Protein AF-A0A958IXF0-F1 (afdb_monomer_lite)

Foldseek 3Di:
DPPPDFQFDKDKDKDKDWAQDFPDLDPPPPPPPDPPPVPPDPQQSGIWIKIKMWMGGTPFKTKIKIDTAGGRADFDWDDPPPDTDGDMFIKIKGAFDDPDQKTFGIKMATWKWAAPQLNPQHTLFLDDDDQCNVPDGDDDDHGMDGDRDLGDQSIFHGMWTWMDHPQKIKIWDKGKAQFFFQWALAFDQDPNDTATATADTDRDSHADQDPPPPVSCVVVVQGRGSNKMKIKIWMKMWGDPDVQKIKIKIKMKIFILGWYAHDVCSVDPPVCVVVDDPVCVCSQCVQPGRTFADADPVDGSTGGMGMGIDIHIWGDDPNDID

Structure (mmCIF, N/CA/C/O backbone):
data_AF-A0A958IXF0-F1
#
_entry.id   AF-A0A958IXF0-F1
#
loop_
_atom_site.group_PDB
_atom_site.id
_atom_site.type_symbol
_atom_site.label_atom_id
_atom_site.label_alt_id
_atom_site.label_comp_id
_atom_site.label_asym_id
_atom_site.label_entity_id
_atom_site.label_seq_id
_atom_site.pdbx_PDB_ins_code
_atom_site.Cartn_x
_atom_site.Cartn_y
_atom_site.Cartn_z
_atom_site.occupancy
_atom_site.B_iso_or_equiv
_atom_site.auth_seq_id
_atom_site.auth_comp_id
_atom_site.auth_asym_id
_atom_site.auth_atom_id
_atom_site.pdbx_PDB_model_num
ATOM 1 N N . PHE A 1 1 ? -24.463 15.861 37.333 1.00 45.75 1 PHE A N 1
ATOM 2 C CA . PHE A 1 1 ? -23.164 16.111 36.694 1.00 45.75 1 PHE A CA 1
ATOM 3 C C . PHE A 1 1 ? -23.466 16.470 35.255 1.00 45.75 1 PHE A C 1
ATOM 5 O O . PHE A 1 1 ? -23.906 15.596 34.522 1.00 45.75 1 PHE A O 1
ATOM 12 N N . GLU A 1 2 ? -23.403 17.755 34.905 1.00 42.44 2 GLU A N 1
ATOM 13 C CA . GLU A 1 2 ? -23.501 18.172 33.502 1.00 42.44 2 GLU A CA 1
ATOM 14 C C . GLU A 1 2 ? -22.340 17.546 32.731 1.00 42.44 2 GLU A C 1
ATOM 16 O O . GLU A 1 2 ? -21.196 17.573 33.187 1.00 42.44 2 GLU A O 1
ATOM 21 N N . GLU A 1 3 ? -22.658 16.924 31.600 1.00 46.34 3 GLU A N 1
ATOM 22 C CA . GLU A 1 3 ? -21.674 16.392 30.669 1.00 46.34 3 GLU A CA 1
ATOM 23 C C . GLU A 1 3 ? -20.907 17.597 30.114 1.00 46.34 3 GLU A C 1
ATOM 25 O O . GLU A 1 3 ? -21.454 18.394 29.350 1.00 46.34 3 GLU A O 1
ATOM 30 N N . ALA A 1 4 ? -19.677 17.806 30.590 1.00 53.91 4 ALA A N 1
ATOM 31 C CA . ALA A 1 4 ? -18.835 18.888 30.105 1.00 53.91 4 ALA A CA 1
ATOM 32 C C . ALA A 1 4 ? -18.736 18.758 28.582 1.00 53.91 4 ALA A C 1
ATOM 34 O O . ALA A 1 4 ? -18.297 17.723 28.074 1.00 53.91 4 ALA A O 1
ATOM 35 N N . ALA A 1 5 ? -19.185 19.789 27.859 1.00 60.62 5 ALA A N 1
ATOM 36 C CA . ALA A 1 5 ? -19.074 19.821 26.410 1.00 60.62 5 ALA A CA 1
ATOM 37 C C . ALA A 1 5 ? -17.608 19.535 26.043 1.00 60.62 5 ALA A C 1
ATOM 39 O O . ALA A 1 5 ? -16.726 20.201 26.592 1.00 60.62 5 ALA A O 1
ATOM 40 N N . PRO A 1 6 ? -17.323 18.541 25.181 1.00 61.62 6 PRO A N 1
ATOM 41 C CA . PRO A 1 6 ? -15.954 18.124 24.922 1.00 61.62 6 PRO A CA 1
ATOM 42 C C . PRO A 1 6 ? -15.160 19.318 24.391 1.00 61.62 6 PRO A C 1
ATOM 44 O O . PRO A 1 6 ? -15.434 19.828 23.300 1.00 61.62 6 PRO A O 1
ATOM 47 N N . THR A 1 7 ? -14.190 19.787 25.177 1.00 73.00 7 THR A N 1
ATOM 48 C CA . THR A 1 7 ? -13.268 20.836 24.754 1.00 73.00 7 THR A CA 1
ATOM 49 C C . THR A 1 7 ? -12.449 20.285 23.594 1.00 73.00 7 THR A C 1
ATOM 51 O O . THR A 1 7 ? -11.829 19.223 23.676 1.00 73.00 7 THR A O 1
ATOM 54 N N . ARG A 1 8 ? -12.493 20.966 22.444 1.00 84.75 8 ARG A N 1
ATOM 55 C CA . ARG A 1 8 ? -11.688 20.567 21.288 1.00 84.75 8 ARG A CA 1
ATOM 56 C C . ARG A 1 8 ? -10.255 21.031 21.487 1.00 84.75 8 ARG A C 1
ATOM 58 O O . ARG A 1 8 ? -9.872 22.108 21.038 1.00 84.75 8 ARG A O 1
ATOM 65 N N . GLU A 1 9 ? -9.481 20.199 22.160 1.00 90.44 9 GLU A N 1
ATOM 66 C CA . GLU A 1 9 ? -8.060 20.422 22.398 1.00 90.44 9 GLU A CA 1
ATOM 67 C C . GLU A 1 9 ? -7.204 19.794 21.301 1.00 90.44 9 GLU A C 1
ATOM 69 O O . GLU A 1 9 ? -7.603 18.845 20.619 1.00 90.44 9 GLU A O 1
ATOM 74 N N . PHE A 1 10 ? -6.023 20.368 21.099 1.00 92.06 10 PHE A N 1
ATOM 75 C CA . PHE A 1 10 ? -5.029 19.836 20.183 1.00 92.06 10 PHE A CA 1
ATOM 76 C C . PHE A 1 10 ? -4.063 18.929 20.944 1.00 92.06 10 PHE A C 1
ATOM 78 O O . PHE A 1 10 ? -3.420 19.362 21.899 1.00 92.06 10 PHE A O 1
ATOM 85 N N . HIS A 1 11 ? -3.901 17.698 20.469 1.00 94.44 11 HIS A N 1
ATOM 86 C CA . HIS A 1 11 ? -2.873 16.778 20.949 1.00 94.44 11 HIS A CA 1
ATOM 87 C C . HIS A 1 11 ? -2.043 16.307 19.764 1.00 94.44 11 HIS A C 1
ATOM 89 O O . HIS A 1 11 ? -2.594 15.961 18.723 1.00 94.44 11 HIS A O 1
ATOM 95 N N . GLY A 1 12 ? -0.722 16.260 19.904 1.00 94.44 12 GLY A N 1
ATOM 96 C CA . GLY A 1 12 ? 0.131 15.828 18.807 1.00 94.44 12 GLY A CA 1
ATOM 97 C C . GLY A 1 12 ? 1.537 15.452 19.230 1.00 94.44 12 GLY A C 1
ATOM 98 O O . GLY A 1 12 ? 1.951 15.634 20.373 1.00 94.44 12 GLY A O 1
ATOM 99 N N . THR A 1 13 ? 2.276 14.882 18.290 1.00 95.38 13 THR A N 1
ATOM 100 C CA . THR A 1 13 ? 3.672 14.498 18.467 1.00 95.38 13 THR A CA 1
ATOM 101 C C . THR A 1 13 ? 4.417 14.748 17.171 1.00 95.38 13 THR A C 1
ATOM 103 O O . THR A 1 13 ? 4.019 14.253 16.116 1.00 95.38 13 THR A O 1
ATOM 106 N N . LEU A 1 14 ? 5.517 15.487 17.275 1.00 95.38 14 LEU A N 1
ATOM 107 C CA . LEU A 1 14 ? 6.516 15.627 16.228 1.00 95.38 14 LEU A CA 1
ATOM 108 C C . LEU A 1 14 ? 7.708 14.740 16.586 1.00 95.38 14 LEU A C 1
ATOM 110 O O . LEU A 1 14 ? 8.233 14.813 17.695 1.00 95.38 14 LEU A O 1
ATOM 114 N N . LEU A 1 15 ? 8.130 13.900 15.650 1.00 93.00 15 LEU A N 1
ATOM 115 C CA . LEU A 1 15 ? 9.348 13.110 15.749 1.00 93.00 15 LEU A CA 1
ATOM 116 C C . LEU A 1 15 ? 10.171 13.361 14.498 1.00 93.00 15 LEU A C 1
ATOM 118 O O . LEU A 1 15 ? 9.666 13.187 13.394 1.00 93.00 15 LEU A O 1
ATOM 122 N N . THR A 1 16 ? 11.440 13.688 14.693 1.00 93.12 16 THR A N 1
ATOM 123 C CA . THR A 1 16 ? 12.437 13.750 13.628 1.00 93.12 16 THR A CA 1
ATOM 124 C C . THR A 1 16 ? 13.592 12.850 14.017 1.00 93.12 16 THR A C 1
ATOM 126 O O . THR A 1 16 ? 14.104 12.934 15.133 1.00 93.12 16 THR A O 1
ATOM 129 N N . ARG A 1 17 ? 13.995 11.985 13.095 1.00 88.31 17 ARG A N 1
ATOM 130 C CA . ARG A 1 17 ? 15.178 11.142 13.203 1.00 88.31 17 ARG A CA 1
ATOM 131 C C . ARG A 1 17 ? 16.050 11.378 11.984 1.00 88.31 17 ARG A C 1
ATOM 133 O O . ARG A 1 17 ? 15.540 11.444 10.869 1.00 88.31 17 ARG A O 1
ATOM 140 N N . MET A 1 18 ? 17.351 11.460 12.215 1.00 88.94 18 MET A N 1
ATOM 141 C CA . MET A 1 18 ? 18.355 11.522 11.168 1.00 88.94 18 MET A CA 1
ATOM 142 C C . MET A 1 18 ? 19.517 10.609 11.550 1.00 88.94 18 MET A C 1
ATOM 144 O O . MET A 1 18 ? 20.009 10.701 12.675 1.00 88.94 18 MET A O 1
ATOM 148 N N . SER A 1 19 ? 19.930 9.721 10.649 1.00 81.38 19 SER A N 1
ATOM 149 C CA . SER A 1 19 ? 21.089 8.848 10.851 1.00 81.38 19 SER A CA 1
ATOM 150 C C . SER A 1 19 ? 21.949 8.762 9.593 1.00 81.38 19 SER A C 1
ATOM 152 O O . SER A 1 19 ? 21.460 8.814 8.469 1.00 81.38 19 SER A O 1
ATOM 154 N N . ASN A 1 20 ? 23.258 8.647 9.795 1.00 78.12 20 ASN A N 1
ATOM 155 C CA . ASN A 1 20 ? 24.261 8.441 8.746 1.00 78.12 20 ASN A CA 1
ATOM 156 C C . ASN A 1 20 ? 24.673 6.966 8.605 1.00 78.12 20 ASN A C 1
ATOM 158 O O . ASN A 1 20 ? 25.501 6.633 7.767 1.00 78.12 20 ASN A O 1
ATOM 162 N N . THR A 1 21 ? 24.093 6.088 9.420 1.00 66.44 21 THR A N 1
ATOM 163 C CA . THR A 1 21 ? 24.182 4.637 9.289 1.00 66.44 21 THR A CA 1
ATOM 164 C C . THR A 1 21 ? 22.804 4.081 8.931 1.00 66.44 21 THR A C 1
ATOM 166 O O . THR A 1 21 ? 21.784 4.640 9.371 1.00 66.44 21 THR A O 1
ATOM 169 N N . PRO A 1 22 ? 22.735 3.008 8.119 1.00 56.72 22 PRO A N 1
ATOM 170 C CA . PRO A 1 22 ? 21.470 2.351 7.848 1.00 56.72 22 PRO A CA 1
ATOM 171 C C . PRO A 1 22 ? 20.937 1.786 9.165 1.00 56.72 22 PRO A C 1
ATOM 173 O O . PRO A 1 22 ? 21.660 1.143 9.927 1.00 56.72 22 PRO A O 1
ATOM 176 N N . PHE A 1 23 ? 19.672 2.070 9.469 1.00 50.44 23 PHE A N 1
ATOM 177 C CA . PHE A 1 23 ? 19.038 1.575 10.685 1.00 50.44 23 PHE A CA 1
ATOM 178 C C . PHE A 1 23 ? 18.620 0.117 10.484 1.00 50.44 23 PHE A C 1
ATOM 180 O O . PHE A 1 23 ? 17.450 -0.171 10.231 1.00 50.44 23 PHE A O 1
ATOM 187 N N . LEU A 1 24 ? 19.590 -0.786 10.601 1.00 52.12 24 LEU A N 1
ATOM 188 C CA . LEU A 1 24 ? 19.353 -2.213 10.755 1.00 52.12 24 LEU A CA 1
ATOM 189 C C . LEU A 1 24 ? 18.868 -2.419 12.190 1.00 52.12 24 LEU A C 1
ATOM 191 O O . LEU A 1 24 ? 19.582 -2.163 13.156 1.00 52.12 24 LEU A O 1
ATOM 195 N N . THR A 1 25 ? 17.609 -2.803 12.358 1.00 48.44 25 THR A N 1
ATOM 196 C CA . THR A 1 25 ? 17.041 -3.091 13.687 1.00 48.44 25 THR A CA 1
ATOM 197 C C . THR A 1 25 ? 17.561 -4.385 14.310 1.00 48.44 25 THR A C 1
ATOM 199 O O . THR A 1 25 ? 17.107 -4.739 15.396 1.00 48.44 25 THR A O 1
ATOM 202 N N . GLU A 1 26 ? 18.496 -5.077 13.660 1.00 39.06 26 GLU A N 1
ATOM 203 C CA . GLU A 1 26 ? 19.179 -6.242 14.206 1.00 39.06 26 GLU A CA 1
ATOM 204 C C . GLU A 1 26 ? 20.697 -6.042 14.190 1.00 39.06 26 GLU A C 1
ATOM 206 O O . GLU A 1 26 ? 21.279 -5.625 13.193 1.00 39.06 26 GLU A O 1
ATOM 211 N N . GLU A 1 27 ? 21.338 -6.442 15.290 1.00 36.72 27 GLU A N 1
ATOM 212 C CA . GLU A 1 27 ? 22.774 -6.750 15.358 1.00 36.72 27 GLU A CA 1
ATOM 213 C C . GLU A 1 27 ? 23.168 -7.934 14.436 1.00 36.72 27 GLU A C 1
ATOM 215 O O . GLU A 1 27 ? 24.347 -8.264 14.343 1.00 36.72 27 GLU A O 1
ATOM 220 N N . GLY A 1 28 ? 22.206 -8.577 13.756 1.00 34.66 28 GLY A N 1
ATOM 221 C CA . GLY A 1 28 ? 22.392 -9.768 12.916 1.00 34.66 28 GLY A CA 1
ATOM 222 C C . GLY A 1 28 ? 22.647 -9.516 11.425 1.00 34.66 28 GLY A C 1
ATOM 223 O O . GLY A 1 28 ? 23.246 -10.374 10.785 1.00 34.66 28 GLY A O 1
ATOM 224 N N . ASP A 1 29 ? 22.287 -8.346 10.886 1.00 36.56 29 ASP A N 1
ATOM 225 C CA . ASP A 1 29 ? 22.504 -8.016 9.462 1.00 36.56 29 ASP A CA 1
ATOM 226 C C . ASP A 1 29 ? 23.827 -7.281 9.206 1.00 36.56 29 ASP A C 1
ATOM 228 O O . ASP A 1 29 ? 24.114 -6.835 8.094 1.00 36.56 29 ASP A O 1
ATOM 232 N N . VAL A 1 30 ? 24.707 -7.229 10.210 1.00 39.03 30 VAL A N 1
ATOM 233 C CA . VAL A 1 30 ? 26.134 -6.955 9.995 1.00 39.03 30 VAL A CA 1
ATOM 234 C C . VAL A 1 30 ? 26.806 -8.230 9.466 1.00 39.03 30 VAL A C 1
ATOM 236 O O . VAL A 1 30 ? 27.822 -8.683 9.989 1.00 39.03 30 VAL A O 1
ATOM 239 N N . THR A 1 31 ? 26.250 -8.852 8.421 1.00 33.69 31 THR A N 1
ATOM 240 C CA . THR A 1 31 ? 27.080 -9.715 7.584 1.00 33.69 31 THR A CA 1
ATOM 241 C C . THR A 1 31 ? 28.059 -8.809 6.872 1.00 33.69 31 THR A C 1
ATOM 243 O O . THR A 1 31 ? 27.678 -7.875 6.170 1.00 33.69 31 THR A O 1
ATOM 246 N N . SER A 1 32 ? 29.325 -9.096 7.113 1.00 37.28 32 SER A N 1
ATOM 247 C CA . SER A 1 32 ? 30.544 -8.446 6.661 1.00 37.28 32 SER A CA 1
ATOM 248 C C . SER A 1 32 ? 30.707 -8.442 5.132 1.00 37.28 32 SER A C 1
ATOM 250 O O . SER A 1 32 ? 31.761 -8.801 4.620 1.00 37.28 32 SER A O 1
ATOM 252 N N . ALA A 1 33 ? 29.691 -8.038 4.372 1.00 35.06 33 ALA A N 1
ATOM 253 C CA . ALA A 1 33 ? 29.850 -7.616 2.992 1.00 35.06 33 ALA A CA 1
ATOM 254 C C . ALA A 1 33 ? 30.366 -6.174 3.030 1.00 35.06 33 ALA A C 1
ATOM 256 O O . ALA A 1 33 ? 29.603 -5.214 3.028 1.00 35.06 33 ALA A O 1
ATOM 257 N N . SER A 1 34 ? 31.682 -6.062 3.219 1.00 36.41 34 SER A N 1
ATOM 258 C CA . SER A 1 34 ? 32.525 -4.943 2.791 1.00 36.41 34 SER A CA 1
ATOM 259 C C . SER A 1 34 ? 31.774 -3.659 2.402 1.00 36.41 34 SER A C 1
ATOM 261 O O . SER A 1 34 ? 31.542 -3.388 1.225 1.00 36.41 34 SER A O 1
ATOM 263 N N . ILE A 1 35 ? 31.546 -2.787 3.390 1.00 43.19 35 ILE A N 1
ATOM 264 C CA . ILE A 1 35 ? 31.285 -1.350 3.167 1.00 43.19 35 ILE A CA 1
ATOM 265 C C . ILE A 1 35 ? 32.401 -0.716 2.293 1.00 43.19 35 ILE A C 1
ATOM 267 O O . ILE A 1 35 ? 32.217 0.354 1.725 1.00 43.19 35 ILE A O 1
ATOM 271 N N . GLY A 1 36 ? 33.545 -1.397 2.133 1.00 36.41 36 GLY A N 1
ATOM 272 C CA . GLY A 1 36 ? 34.675 -0.977 1.306 1.00 36.41 36 GLY A CA 1
ATOM 273 C C . GLY A 1 36 ? 34.454 -0.959 -0.213 1.00 36.41 36 GLY A C 1
ATOM 274 O O . GLY A 1 36 ? 35.116 -0.160 -0.860 1.00 36.41 36 GLY A O 1
ATOM 275 N N . ASP A 1 37 ? 33.525 -1.742 -0.781 1.00 37.66 37 ASP A N 1
ATOM 276 C CA . ASP A 1 37 ? 33.387 -1.859 -2.255 1.00 37.66 37 ASP A CA 1
ATOM 277 C C . ASP A 1 37 ? 32.176 -1.116 -2.849 1.00 37.66 37 ASP A C 1
ATOM 279 O O . ASP A 1 37 ? 32.040 -1.012 -4.066 1.00 37.66 37 ASP A O 1
ATOM 283 N N . LEU A 1 38 ? 31.315 -0.526 -2.014 1.00 42.22 38 LEU A N 1
ATOM 284 C CA . LEU A 1 38 ? 30.290 0.433 -2.463 1.00 42.22 38 LEU A CA 1
ATOM 285 C C . LEU A 1 38 ? 30.787 1.890 -2.416 1.00 42.22 38 LEU A C 1
ATOM 287 O O . LEU A 1 38 ? 30.051 2.808 -2.773 1.00 42.22 38 LEU A O 1
ATOM 291 N N . ALA A 1 39 ? 32.032 2.105 -1.980 1.00 39.06 39 ALA A N 1
ATOM 292 C CA . ALA A 1 39 ? 32.602 3.424 -1.725 1.00 39.06 39 ALA A CA 1
ATOM 293 C C . ALA A 1 39 ? 33.237 4.102 -2.956 1.00 39.06 39 ALA A C 1
ATOM 295 O O . ALA A 1 39 ? 33.652 5.253 -2.841 1.00 39.06 39 ALA A O 1
ATOM 296 N N . ASP A 1 40 ? 33.285 3.452 -4.127 1.00 41.16 40 ASP A N 1
ATOM 297 C CA . ASP A 1 40 ? 33.941 4.008 -5.327 1.00 41.16 40 ASP A CA 1
ATOM 298 C C . ASP A 1 40 ? 32.971 4.350 -6.474 1.00 41.16 40 ASP A C 1
ATOM 300 O O . ASP A 1 40 ? 33.259 4.190 -7.659 1.00 41.16 40 ASP A O 1
ATOM 304 N N . VAL A 1 41 ? 31.779 4.845 -6.123 1.00 44.22 41 VAL A N 1
ATOM 305 C CA . VAL A 1 41 ? 30.856 5.484 -7.075 1.00 44.22 41 VAL A CA 1
ATOM 306 C C . VAL A 1 41 ? 30.374 6.810 -6.490 1.00 44.22 41 VAL A C 1
ATOM 308 O O . VAL A 1 41 ? 29.260 6.885 -5.988 1.00 44.22 41 VAL A O 1
ATOM 311 N N . GLY A 1 42 ? 31.221 7.851 -6.515 1.00 45.00 42 GLY A N 1
ATOM 312 C CA . GLY A 1 42 ? 30.832 9.258 -6.277 1.00 45.00 42 GLY A CA 1
ATOM 313 C C . GLY A 1 42 ? 29.780 9.459 -5.178 1.00 45.00 42 GLY A C 1
ATOM 314 O O . GLY A 1 42 ? 28.722 10.031 -5.449 1.00 45.00 42 GLY A O 1
ATOM 315 N N . ALA A 1 43 ? 30.047 8.887 -3.997 1.00 53.19 43 ALA A N 1
ATOM 316 C CA . ALA A 1 43 ? 29.044 8.464 -3.027 1.00 53.19 43 ALA A CA 1
ATOM 317 C C . ALA A 1 43 ? 28.078 9.583 -2.620 1.00 53.19 43 ALA A C 1
ATOM 319 O O . ALA A 1 43 ? 28.452 10.671 -2.184 1.00 53.19 43 ALA A O 1
ATOM 320 N N . ASN A 1 44 ? 26.794 9.294 -2.780 1.00 53.59 44 ASN A N 1
ATOM 321 C CA . ASN A 1 44 ? 25.724 10.154 -2.331 1.00 53.59 44 ASN A CA 1
ATOM 322 C C . ASN A 1 44 ? 25.591 10.061 -0.798 1.00 53.59 44 ASN A C 1
ATOM 324 O O . ASN A 1 44 ? 24.947 9.145 -0.295 1.00 53.59 44 ASN A O 1
ATOM 328 N N . ASP A 1 45 ? 26.171 11.007 -0.056 1.00 67.25 45 ASP A N 1
ATOM 329 C CA . ASP A 1 45 ? 26.223 11.010 1.421 1.00 67.25 45 ASP A CA 1
ATOM 330 C C . ASP A 1 45 ? 24.909 11.451 2.109 1.00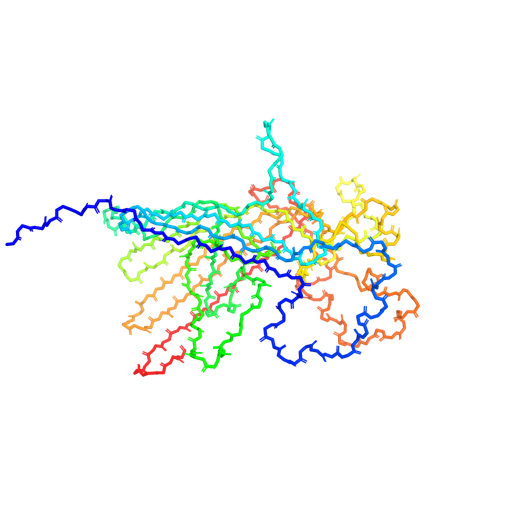 67.25 45 ASP A C 1
ATOM 332 O O . ASP A 1 45 ? 24.909 11.968 3.232 1.00 67.25 45 ASP A O 1
ATOM 336 N N . TYR A 1 46 ? 23.752 11.309 1.452 1.00 79.31 46 TYR A N 1
ATOM 337 C CA . TYR A 1 46 ? 22.495 11.743 2.060 1.00 79.31 46 TYR A CA 1
ATOM 338 C C . TYR A 1 46 ? 22.111 10.853 3.250 1.00 79.31 46 TYR A C 1
ATOM 340 O O . TYR A 1 46 ? 21.996 9.641 3.079 1.00 79.31 46 TYR A O 1
ATOM 348 N N . PRO A 1 47 ? 21.825 11.435 4.432 1.00 84.56 47 PRO A N 1
ATOM 349 C CA . PRO A 1 47 ? 21.415 10.683 5.615 1.00 84.56 47 PRO A CA 1
ATOM 350 C C . PRO A 1 47 ? 20.017 10.071 5.440 1.00 84.56 47 PRO A C 1
ATOM 352 O O . PRO A 1 47 ? 19.172 10.645 4.736 1.00 84.56 47 PRO A O 1
ATOM 355 N N . ASP A 1 48 ? 19.760 8.974 6.164 1.00 85.75 48 ASP A N 1
ATOM 356 C CA . ASP A 1 48 ? 18.401 8.502 6.457 1.00 85.75 48 ASP A CA 1
ATOM 357 C C . ASP A 1 48 ? 17.697 9.589 7.264 1.00 85.75 48 ASP A C 1
ATOM 359 O O . ASP A 1 48 ? 18.213 10.053 8.284 1.00 85.75 48 ASP A O 1
ATOM 363 N N . VAL A 1 49 ? 16.532 10.023 6.796 1.00 89.19 49 VAL A N 1
ATOM 364 C CA . VAL A 1 49 ? 15.731 11.053 7.458 1.00 89.19 49 VAL A CA 1
ATOM 365 C C . VAL A 1 49 ? 14.315 10.541 7.574 1.00 89.19 49 VAL A C 1
ATOM 367 O O . VAL A 1 49 ? 13.687 10.210 6.573 1.00 89.19 49 VAL A O 1
ATOM 370 N N . TYR A 1 50 ? 13.792 10.525 8.794 1.00 90.75 50 TYR A N 1
ATOM 371 C CA . TYR A 1 50 ? 12.400 10.210 9.063 1.00 90.75 50 TYR A CA 1
ATOM 372 C C . TYR A 1 50 ? 11.784 11.269 9.965 1.00 90.75 50 TYR A C 1
ATOM 374 O O . TYR A 1 50 ? 12.108 11.365 11.149 1.00 90.75 50 TYR A O 1
ATOM 382 N N . THR A 1 51 ? 10.856 12.033 9.406 1.00 93.50 51 THR A N 1
ATOM 383 C CA . THR A 1 51 ? 10.087 13.043 10.124 1.00 93.50 51 THR A CA 1
ATOM 384 C C . THR A 1 51 ? 8.624 12.647 10.099 1.00 93.50 51 THR A C 1
ATOM 386 O O . THR A 1 51 ? 8.082 12.345 9.040 1.00 93.50 51 THR A O 1
ATOM 389 N N . ARG A 1 52 ? 7.957 12.663 11.250 1.00 94.94 52 ARG A N 1
ATOM 390 C CA . ARG A 1 52 ? 6.510 12.462 11.348 1.00 94.94 52 ARG A CA 1
ATOM 391 C C . ARG A 1 52 ? 5.893 13.454 12.319 1.00 94.94 52 ARG A C 1
ATOM 393 O O . ARG A 1 52 ? 6.386 13.637 13.430 1.00 94.94 52 ARG A O 1
ATOM 400 N N . LEU A 1 53 ? 4.780 14.037 11.912 1.00 96.12 53 LEU A N 1
ATOM 401 C CA . LEU A 1 53 ? 3.881 14.818 12.737 1.00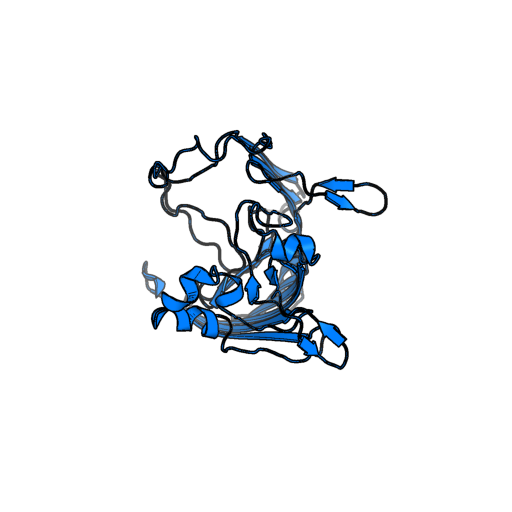 96.12 53 LEU A CA 1
ATOM 402 C C . LEU A 1 53 ? 2.542 14.092 12.759 1.00 96.12 53 LEU A C 1
ATOM 404 O O . LEU A 1 53 ? 1.931 13.880 11.716 1.00 96.12 53 LEU A O 1
ATOM 408 N N . ILE A 1 54 ? 2.086 13.711 13.945 1.00 95.81 54 ILE A N 1
ATOM 409 C CA . ILE A 1 54 ? 0.752 13.139 14.138 1.00 95.81 54 ILE A CA 1
ATOM 410 C C . ILE A 1 54 ? -0.012 14.017 15.109 1.00 95.81 54 ILE A C 1
ATOM 412 O O . ILE A 1 54 ? 0.579 14.542 16.054 1.00 95.81 54 ILE A O 1
ATOM 416 N N . GLY A 1 55 ? -1.316 14.148 14.920 1.00 96.38 55 GLY A N 1
ATOM 417 C CA . GLY A 1 55 ? -2.130 14.833 15.903 1.00 96.38 55 GLY A CA 1
ATOM 418 C C . GLY A 1 55 ? -3.614 14.581 15.762 1.00 96.38 55 GLY A C 1
ATOM 419 O O . GLY A 1 55 ? -4.093 13.929 14.831 1.00 96.38 55 GLY A O 1
ATOM 420 N N . SER A 1 56 ? -4.336 15.102 16.738 1.00 96.12 56 SER A N 1
ATOM 421 C CA . SER A 1 56 ? -5.781 15.112 16.785 1.00 96.12 56 SER A CA 1
ATOM 422 C C . SER A 1 56 ? -6.286 16.445 17.296 1.00 96.12 56 SER A C 1
ATOM 424 O O . SER A 1 56 ? -5.684 17.047 18.186 1.00 96.12 56 SER A O 1
ATOM 426 N N . TRP A 1 57 ? -7.417 16.871 16.753 1.00 94.50 57 TRP A N 1
ATOM 427 C CA . TRP A 1 57 ? -8.166 18.003 17.265 1.00 94.50 57 TRP A CA 1
ATOM 428 C C . TRP A 1 57 ? -9.486 17.487 17.827 1.00 94.50 57 TRP A C 1
ATOM 430 O O . TRP A 1 57 ? -10.370 17.079 17.078 1.00 94.50 57 TRP A O 1
ATOM 440 N N . GLY A 1 58 ? -9.592 17.446 19.153 1.00 91.19 58 GLY A N 1
ATOM 441 C CA . GLY A 1 58 ? -10.665 16.727 19.829 1.00 91.19 58 GLY A CA 1
ATOM 442 C C . GLY A 1 58 ? -10.575 15.199 19.651 1.00 91.19 58 GLY A C 1
ATOM 443 O O . GLY A 1 58 ? -9.536 14.656 19.251 1.00 91.19 58 GLY A O 1
ATOM 444 N N . PRO A 1 59 ? -11.659 14.474 19.975 1.00 88.00 59 PRO A N 1
ATOM 445 C CA . PRO A 1 59 ? -11.673 13.011 19.942 1.00 88.00 59 PRO A CA 1
ATOM 446 C C . PRO A 1 59 ? -11.789 12.424 18.525 1.00 88.00 59 PRO A C 1
ATOM 448 O O . PRO A 1 59 ? -11.458 11.259 18.320 1.00 88.00 59 PRO A O 1
ATOM 451 N N . ASP A 1 60 ? -12.243 13.216 17.558 1.00 93.56 60 ASP A N 1
ATOM 452 C CA . ASP A 1 60 ? -12.823 12.780 16.287 1.00 93.56 60 ASP A CA 1
ATOM 453 C C . ASP A 1 60 ? -11.978 13.144 15.060 1.00 93.56 60 ASP A C 1
ATOM 455 O O . ASP A 1 60 ? -11.963 12.385 14.096 1.00 93.56 60 ASP A O 1
ATOM 459 N N . LEU A 1 61 ? -11.267 14.273 15.067 1.00 96.56 61 LEU A N 1
ATOM 460 C CA . LEU A 1 61 ? -10.415 14.674 13.946 1.00 96.56 61 LEU A CA 1
ATOM 461 C C . LEU A 1 61 ? -8.975 14.227 14.171 1.00 96.56 61 LEU A C 1
ATOM 463 O O . LEU A 1 61 ? -8.353 14.591 15.168 1.00 96.56 61 LEU A O 1
ATOM 467 N N . LYS A 1 62 ? -8.428 13.470 13.220 1.00 97.31 62 LYS A N 1
ATOM 468 C CA . LYS A 1 62 ? -7.032 13.015 13.191 1.00 97.31 62 LYS A CA 1
ATOM 469 C C . LYS A 1 62 ? -6.327 13.605 11.980 1.00 97.31 62 LYS A C 1
ATOM 471 O O . LYS A 1 62 ? -6.935 13.782 10.931 1.00 97.31 62 LYS A O 1
ATOM 476 N N . PHE A 1 63 ? -5.035 13.858 12.089 1.00 97.69 63 PHE A N 1
ATOM 477 C CA . PHE A 1 63 ? -4.222 14.229 10.939 1.00 97.69 63 PHE A CA 1
ATOM 478 C C . PHE A 1 63 ? -2.797 13.709 11.095 1.00 97.69 63 PHE A C 1
ATOM 480 O O . PHE A 1 63 ? -2.342 13.368 12.194 1.00 97.69 63 PHE A O 1
ATOM 487 N N . GLY A 1 64 ? -2.105 13.627 9.969 1.00 97.25 64 GLY A N 1
ATOM 488 C CA . GLY A 1 64 ? -0.767 13.082 9.895 1.00 97.25 64 GLY A CA 1
ATOM 489 C C . GLY A 1 64 ? 0.001 13.640 8.719 1.00 97.25 64 GLY A C 1
ATOM 490 O O . GLY A 1 64 ? -0.567 13.798 7.643 1.00 97.25 64 GLY A O 1
ATOM 491 N N . VAL A 1 65 ? 1.280 13.925 8.935 1.00 96.56 65 VAL A N 1
ATOM 492 C CA . VAL A 1 65 ? 2.246 14.200 7.875 1.00 96.56 65 VAL A CA 1
ATOM 493 C C . VAL A 1 65 ? 3.510 13.413 8.177 1.00 96.56 65 VAL A C 1
ATOM 495 O O . VAL A 1 65 ? 4.012 13.468 9.301 1.00 96.56 65 VAL A O 1
ATOM 498 N N . SER A 1 66 ? 4.067 12.718 7.193 1.00 95.12 66 SER A N 1
ATOM 499 C CA . SER A 1 66 ? 5.392 12.124 7.327 1.00 95.12 66 SER A CA 1
ATOM 500 C C . SER A 1 66 ? 6.239 12.269 6.071 1.00 95.12 66 SER A C 1
ATOM 502 O O . SER A 1 66 ? 5.747 12.358 4.950 1.00 95.12 66 SER A O 1
ATOM 504 N N . HIS A 1 67 ? 7.546 12.313 6.287 1.00 92.88 67 HIS A N 1
ATOM 505 C CA . HIS A 1 67 ? 8.575 12.304 5.267 1.00 92.88 67 HIS A CA 1
ATOM 506 C C . HIS A 1 67 ? 9.593 11.240 5.649 1.00 92.88 67 HIS A C 1
ATOM 508 O O . HIS A 1 67 ? 10.085 11.231 6.780 1.00 92.88 67 HIS A O 1
ATOM 514 N N . TRP A 1 68 ? 9.904 10.351 4.715 1.00 90.00 68 TRP A N 1
ATOM 515 C CA . TRP A 1 68 ? 10.974 9.384 4.879 1.00 90.00 68 TRP A CA 1
ATOM 516 C C . TRP A 1 68 ? 11.842 9.334 3.630 1.00 90.00 68 TRP A C 1
ATOM 518 O O . TRP A 1 68 ? 11.330 9.352 2.508 1.00 90.00 68 TRP A O 1
ATOM 528 N N . ARG A 1 69 ? 13.147 9.230 3.854 1.00 87.31 69 ARG A N 1
ATOM 529 C CA . ARG A 1 69 ? 14.165 8.991 2.841 1.00 87.31 69 ARG A CA 1
ATOM 530 C C . ARG A 1 69 ? 15.215 8.061 3.428 1.00 87.31 69 ARG A C 1
ATOM 532 O O . ARG A 1 69 ? 15.668 8.317 4.544 1.00 87.31 69 ARG A O 1
ATOM 539 N N . SER A 1 70 ? 15.594 7.030 2.678 1.00 86.25 70 SER A N 1
ATOM 540 C CA . SER A 1 70 ? 16.641 6.097 3.094 1.00 86.25 70 SER A CA 1
ATOM 541 C C . SER A 1 70 ? 18.040 6.704 2.915 1.00 86.25 70 SER A C 1
ATOM 543 O O . SER A 1 70 ? 18.227 7.675 2.176 1.00 86.25 70 SER A O 1
ATOM 545 N N . LEU A 1 71 ? 19.036 6.133 3.596 1.00 84.69 71 LEU A N 1
ATOM 546 C CA . LEU A 1 71 ? 20.444 6.509 3.443 1.00 84.69 71 LEU A CA 1
ATOM 547 C C . LEU A 1 71 ? 20.867 6.364 1.971 1.00 84.69 71 LEU A C 1
ATOM 549 O O . LEU A 1 71 ? 20.560 5.351 1.351 1.00 84.69 71 LEU A O 1
ATOM 553 N N . GLY A 1 72 ? 21.563 7.350 1.407 1.00 80.69 72 GLY A N 1
ATOM 554 C CA . GLY A 1 72 ? 22.066 7.318 0.025 1.00 80.69 72 GLY A CA 1
ATOM 555 C C . GLY A 1 72 ? 21.016 7.528 -1.071 1.00 80.69 72 GLY A C 1
ATOM 556 O O . GLY A 1 72 ? 21.355 7.613 -2.254 1.00 80.69 72 GLY A O 1
ATOM 557 N N . GLU A 1 73 ? 19.740 7.664 -0.712 1.00 81.44 73 GLU A N 1
ATOM 558 C CA . GLU A 1 73 ? 18.676 7.928 -1.673 1.00 81.44 73 GLU A CA 1
ATOM 559 C C . GLU A 1 73 ? 18.612 9.428 -2.012 1.00 81.44 73 GLU A C 1
ATOM 561 O O . GLU A 1 73 ? 18.635 10.267 -1.104 1.00 81.44 73 GLU A O 1
ATOM 566 N N . PRO A 1 74 ? 18.501 9.817 -3.297 1.00 77.94 74 PRO A N 1
ATOM 567 C CA . PRO A 1 74 ? 18.280 11.214 -3.659 1.00 77.94 74 PRO A CA 1
ATOM 568 C C . PRO A 1 74 ? 16.964 11.756 -3.083 1.00 77.94 74 PRO A C 1
ATOM 570 O O . PRO A 1 74 ? 15.979 11.036 -2.931 1.00 77.94 74 PRO A O 1
ATOM 573 N N . SER A 1 75 ? 16.922 13.062 -2.798 1.00 79.06 75 SER A N 1
ATOM 574 C CA . SER A 1 75 ? 15.689 13.710 -2.340 1.00 79.06 75 SER A CA 1
ATOM 575 C C . SER A 1 75 ? 14.631 13.679 -3.443 1.00 79.06 75 SER A C 1
ATOM 577 O O . SER A 1 75 ? 14.761 14.368 -4.457 1.00 79.06 75 SER A O 1
ATOM 579 N N . LEU A 1 76 ? 13.585 12.878 -3.246 1.00 82.00 76 LEU A N 1
ATOM 580 C CA . LEU A 1 76 ? 12.444 12.835 -4.153 1.00 82.00 76 LEU A CA 1
ATOM 581 C C . LEU A 1 76 ? 11.568 14.057 -3.914 1.00 82.00 76 LEU A C 1
ATOM 583 O O . LEU A 1 76 ? 11.269 14.399 -2.767 1.00 82.00 76 LEU A O 1
ATOM 587 N N . THR A 1 77 ? 11.169 14.710 -5.002 1.00 83.62 77 THR A N 1
ATOM 588 C CA . THR A 1 77 ? 10.295 15.878 -4.949 1.00 83.62 77 THR A CA 1
ATOM 589 C C . THR A 1 77 ? 9.038 15.638 -5.767 1.00 83.62 77 THR A C 1
ATOM 591 O O . THR A 1 77 ? 9.093 15.094 -6.870 1.00 83.62 77 THR A O 1
ATOM 594 N N . SER A 1 78 ? 7.920 16.093 -5.219 1.00 78.56 78 SER A N 1
ATOM 595 C CA . SER A 1 78 ? 6.645 16.221 -5.901 1.00 78.56 78 SER A CA 1
ATOM 596 C C . SER A 1 78 ? 6.441 17.675 -6.312 1.00 78.56 78 SER A C 1
ATOM 598 O O . SER A 1 78 ? 6.721 18.605 -5.551 1.00 78.56 78 SER A O 1
ATOM 600 N N . ASP A 1 79 ? 5.945 17.874 -7.529 1.00 79.75 79 ASP A N 1
ATOM 601 C CA . ASP A 1 79 ? 5.530 19.185 -8.015 1.00 79.75 79 ASP A CA 1
ATOM 602 C C . ASP A 1 79 ? 4.071 19.425 -7.615 1.00 79.75 79 ASP A C 1
ATOM 604 O O . ASP A 1 79 ? 3.179 18.677 -8.017 1.00 79.75 79 ASP A O 1
ATOM 608 N N . ILE A 1 80 ? 3.834 20.449 -6.794 1.00 78.00 80 ILE A N 1
ATOM 609 C CA . ILE A 1 80 ? 2.490 20.860 -6.361 1.00 78.00 80 ILE A CA 1
ATOM 610 C C . ILE A 1 80 ? 1.965 22.059 -7.170 1.00 78.00 80 ILE A C 1
ATOM 612 O O . ILE A 1 80 ? 1.064 22.771 -6.732 1.00 78.00 80 ILE A O 1
ATOM 616 N N . GLY A 1 81 ? 2.540 22.313 -8.349 1.00 81.06 81 GLY A N 1
ATOM 617 C CA . GLY A 1 81 ? 2.138 23.344 -9.306 1.00 81.06 81 GLY A CA 1
ATOM 618 C C . GLY A 1 81 ? 2.766 24.716 -9.053 1.00 81.06 81 GLY A C 1
ATOM 619 O O . GLY A 1 81 ? 3.068 25.432 -10.003 1.00 81.06 81 GLY A O 1
ATOM 620 N N . PHE A 1 82 ? 2.993 25.085 -7.789 1.00 83.19 82 PHE A N 1
ATOM 621 C CA . PHE A 1 82 ? 3.623 26.360 -7.406 1.00 83.19 82 PHE A CA 1
ATOM 622 C C . PHE A 1 82 ? 4.972 26.199 -6.688 1.00 83.19 82 PHE A C 1
ATOM 624 O O . PHE A 1 82 ? 5.685 27.180 -6.487 1.00 83.19 82 PHE A O 1
ATOM 631 N N . ALA A 1 83 ? 5.325 24.979 -6.282 1.00 80.19 83 ALA A N 1
ATOM 632 C CA . ALA A 1 83 ? 6.594 24.660 -5.643 1.00 80.19 83 ALA A CA 1
ATOM 633 C C . ALA A 1 83 ? 6.942 23.183 -5.862 1.00 80.19 83 ALA A C 1
ATOM 635 O O . ALA A 1 83 ? 6.059 22.337 -5.996 1.00 80.19 83 ALA A O 1
ATOM 636 N N . LYS A 1 84 ? 8.239 22.868 -5.834 1.00 83.75 84 LYS A N 1
ATOM 637 C CA . LYS A 1 84 ? 8.713 21.492 -5.676 1.00 83.75 84 LYS A CA 1
ATOM 638 C C . LYS A 1 84 ? 8.929 21.230 -4.196 1.00 83.75 84 LYS A C 1
ATOM 640 O O . LYS A 1 84 ? 9.782 21.865 -3.578 1.00 83.75 84 LYS A O 1
ATOM 645 N N . VAL A 1 85 ? 8.147 20.320 -3.633 1.00 84.31 85 VAL A N 1
ATOM 646 C CA . VAL A 1 85 ? 8.230 19.928 -2.222 1.00 84.31 85 VAL A CA 1
ATOM 647 C C . VAL A 1 85 ? 8.747 18.498 -2.116 1.00 84.31 85 VAL A C 1
ATOM 649 O O . VAL A 1 85 ? 8.572 17.730 -3.060 1.00 84.31 85 VAL A O 1
ATOM 652 N N . PRO A 1 86 ? 9.399 18.109 -1.008 1.00 85.44 86 PRO A N 1
ATOM 653 C CA . PRO A 1 86 ? 9.743 16.710 -0.779 1.00 85.44 86 PRO A CA 1
ATOM 654 C C . PRO A 1 86 ? 8.509 15.810 -0.898 1.00 85.44 86 PRO A C 1
ATOM 656 O O . PRO A 1 86 ? 7.401 16.247 -0.595 1.00 85.44 86 PRO A O 1
ATOM 659 N N . ASP A 1 87 ? 8.689 14.553 -1.297 1.00 87.25 87 ASP A N 1
ATOM 660 C CA . ASP A 1 87 ? 7.605 13.570 -1.225 1.00 87.25 87 ASP A CA 1
ATOM 661 C C . ASP A 1 87 ? 7.151 13.409 0.234 1.00 87.25 87 ASP A C 1
ATOM 663 O O . ASP A 1 87 ? 7.938 13.050 1.120 1.00 87.25 87 ASP A O 1
ATOM 667 N N . LEU A 1 88 ? 5.870 13.688 0.476 1.00 91.69 88 LEU A N 1
ATOM 668 C CA . LEU A 1 88 ? 5.226 13.594 1.781 1.00 91.69 88 LEU A CA 1
ATOM 669 C C . LEU A 1 88 ? 4.109 12.558 1.738 1.00 91.69 88 LEU A C 1
ATOM 671 O O . LEU A 1 88 ? 3.406 12.422 0.736 1.00 91.69 88 LEU A O 1
ATOM 675 N N . LYS A 1 89 ? 3.901 11.885 2.865 1.00 94.69 89 LYS A N 1
ATOM 676 C CA . LYS A 1 89 ? 2.622 11.260 3.178 1.00 94.69 89 LYS A CA 1
ATOM 677 C C . LYS A 1 89 ? 1.793 12.215 4.004 1.00 94.69 89 LYS A C 1
ATOM 679 O O . LYS A 1 89 ? 2.319 12.844 4.921 1.00 94.69 89 LYS A O 1
ATOM 684 N N . VAL A 1 90 ? 0.507 12.307 3.695 1.00 96.12 90 VAL A N 1
ATOM 685 C CA . VAL A 1 90 ? -0.435 13.164 4.414 1.00 96.12 90 VAL A CA 1
ATOM 686 C C . VAL A 1 90 ? -1.752 12.431 4.570 1.00 96.12 90 VAL A C 1
ATOM 688 O O . VAL A 1 90 ? -2.233 11.833 3.612 1.00 96.12 90 VAL A O 1
ATOM 691 N N . TYR A 1 91 ? -2.370 12.517 5.745 1.00 98.00 91 TYR A N 1
ATOM 692 C CA . TYR A 1 91 ? -3.741 12.056 5.928 1.00 98.00 91 TYR A CA 1
ATOM 693 C C . TYR A 1 91 ? -4.576 12.982 6.797 1.00 98.00 91 TYR A C 1
ATOM 695 O O . TYR A 1 91 ? -4.072 13.663 7.695 1.00 98.00 91 TYR A O 1
ATOM 703 N N . LEU A 1 92 ? -5.885 12.920 6.567 1.00 98.38 92 LEU A N 1
ATOM 704 C CA . LEU A 1 92 ? -6.927 13.467 7.425 1.00 98.38 92 LEU A CA 1
ATOM 705 C C . LEU A 1 92 ? -7.899 12.349 7.790 1.00 98.38 92 LEU A C 1
ATOM 707 O O . LEU A 1 92 ? -8.284 11.553 6.937 1.00 98.38 92 LEU A O 1
ATOM 711 N N . GLY A 1 93 ? -8.271 12.286 9.061 1.00 98.12 93 GLY A N 1
ATOM 712 C CA . GLY A 1 93 ? -9.139 11.269 9.631 1.00 98.12 93 GLY A CA 1
ATOM 713 C C . GLY A 1 93 ? -10.333 11.886 10.346 1.00 98.12 93 GLY A C 1
ATOM 714 O O . GLY A 1 93 ? -10.191 12.887 11.048 1.00 98.12 93 GLY A O 1
ATOM 715 N N . LEU A 1 94 ? -11.495 11.266 10.188 1.00 97.62 94 LEU A N 1
ATOM 716 C CA . LEU A 1 94 ? -12.713 11.546 10.933 1.00 97.62 94 LEU A CA 1
ATOM 717 C C . LEU A 1 94 ? -13.183 10.249 11.586 1.00 97.62 94 LEU A C 1
ATOM 719 O O . LEU A 1 94 ? -13.431 9.263 10.895 1.00 97.62 94 LEU A O 1
ATOM 723 N N . GLU A 1 95 ? -13.327 10.252 12.903 1.00 96.69 95 GLU A N 1
ATOM 724 C CA . GLU A 1 95 ? -13.685 9.067 13.675 1.00 96.69 95 GLU A CA 1
ATOM 725 C C . GLU A 1 95 ? -14.966 9.276 14.492 1.00 96.69 95 GLU A C 1
ATOM 727 O O . GLU A 1 95 ? -15.325 10.397 14.861 1.00 96.69 95 GLU A O 1
ATOM 732 N N . ASN A 1 96 ? -15.637 8.164 14.802 1.00 95.25 96 ASN A N 1
ATOM 733 C CA . ASN A 1 96 ? -16.731 8.063 15.771 1.00 95.25 96 ASN A CA 1
ATOM 734 C C . ASN A 1 96 ? -17.927 8.997 15.497 1.00 95.25 96 ASN A C 1
ATOM 736 O O . ASN A 1 96 ? -18.392 9.726 16.378 1.00 95.25 96 ASN A O 1
ATOM 740 N N . ARG A 1 97 ? -18.460 8.968 14.271 1.00 94.94 97 ARG A N 1
ATOM 741 C CA . ARG A 1 97 ? -19.679 9.693 13.886 1.00 94.94 97 ARG A CA 1
ATOM 742 C C . ARG A 1 97 ? -20.881 8.763 13.818 1.00 94.94 97 ARG A C 1
ATOM 744 O O . ARG A 1 97 ? -20.911 7.830 13.025 1.00 94.94 97 ARG A O 1
ATOM 751 N N . LYS A 1 98 ? -21.916 9.075 14.593 1.00 94.12 98 LYS A N 1
ATOM 752 C CA . LYS A 1 98 ? -23.211 8.394 14.494 1.00 94.12 98 LYS A CA 1
ATOM 753 C C . LYS A 1 98 ? -23.995 8.948 13.304 1.00 94.12 98 LYS A C 1
ATOM 755 O O . LYS A 1 98 ? -24.294 10.140 13.284 1.00 94.12 98 LYS A O 1
ATOM 760 N N . LEU A 1 99 ? -24.344 8.099 12.339 1.00 93.06 99 LEU A N 1
ATOM 761 C CA . LEU A 1 99 ? -25.157 8.440 11.162 1.00 93.06 99 LEU A CA 1
ATOM 762 C C . LEU A 1 99 ? -26.519 7.725 11.235 1.00 93.06 99 LEU A C 1
ATOM 764 O O . LEU A 1 99 ? -26.972 7.077 10.293 1.00 93.06 99 LEU A O 1
ATOM 768 N N . GLY A 1 100 ? -27.172 7.820 12.397 1.00 92.50 100 GLY A N 1
ATOM 769 C CA . GLY A 1 100 ? -28.425 7.122 12.680 1.00 92.50 100 GLY A CA 1
ATOM 770 C C . GLY A 1 100 ? -28.185 5.645 13.020 1.00 92.50 100 GLY A C 1
ATOM 771 O O . GLY A 1 100 ? -27.492 5.379 13.999 1.00 92.50 100 GLY A O 1
ATOM 772 N N . PRO A 1 101 ? -28.768 4.679 12.280 1.00 93.56 101 PRO A N 1
ATOM 773 C CA . PRO A 1 101 ? -28.592 3.254 12.564 1.00 93.56 101 PRO A CA 1
ATOM 774 C C . PRO A 1 101 ? -27.213 2.715 12.157 1.00 93.56 101 PRO A C 1
ATOM 776 O O . PRO A 1 101 ? -26.848 1.622 12.585 1.00 93.56 101 PRO A O 1
ATOM 779 N N . VAL A 1 102 ? -26.483 3.451 11.315 1.00 96.56 102 VAL A N 1
ATOM 780 C CA . VAL A 1 102 ? -25.122 3.130 10.878 1.00 96.56 102 VAL A CA 1
ATOM 781 C C . VAL A 1 102 ? -24.156 4.088 11.561 1.00 96.56 102 VAL A C 1
ATOM 783 O O . VAL A 1 102 ? -24.372 5.300 11.577 1.00 96.56 102 VAL A O 1
ATOM 786 N N . ASP A 1 103 ? -23.066 3.550 12.087 1.00 96.88 103 ASP A N 1
ATOM 787 C CA . ASP A 1 103 ? -21.968 4.329 12.641 1.00 96.88 103 ASP A CA 1
ATOM 788 C C . ASP A 1 103 ? -20.855 4.456 11.601 1.00 96.88 103 ASP A C 1
ATOM 790 O O . ASP A 1 103 ? -20.336 3.454 11.110 1.00 96.88 103 ASP A O 1
ATOM 794 N N . LEU A 1 104 ? -20.440 5.682 11.291 1.00 97.38 104 LEU A N 1
ATOM 795 C CA . LEU A 1 104 ? -19.166 5.927 10.628 1.00 97.38 104 LEU A CA 1
ATOM 796 C C . LEU A 1 104 ? -18.081 5.932 11.701 1.00 97.38 104 LEU A C 1
ATOM 798 O O . LEU A 1 104 ? -17.886 6.914 12.422 1.00 97.38 104 LEU A O 1
ATOM 802 N N . ARG A 1 105 ? -17.368 4.818 11.819 1.00 97.38 105 ARG A N 1
ATOM 803 C CA . ARG A 1 105 ? -16.342 4.656 12.848 1.00 97.38 105 ARG A CA 1
ATOM 804 C C . ARG A 1 105 ? -15.054 5.341 12.463 1.00 97.38 105 ARG A C 1
ATOM 806 O O . ARG A 1 105 ? -14.454 5.992 13.311 1.00 97.38 105 AR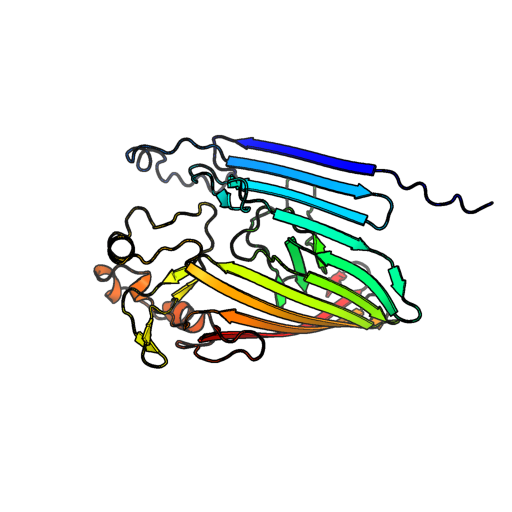G A O 1
ATOM 813 N N . LYS A 1 106 ? -14.656 5.214 11.197 1.00 97.94 106 LYS A N 1
ATOM 814 C CA . LYS A 1 106 ? -13.447 5.832 10.653 1.00 97.94 106 LYS A CA 1
ATOM 815 C C . LYS A 1 106 ? -13.659 6.229 9.204 1.00 97.94 106 LYS A C 1
ATOM 817 O O . LYS A 1 106 ? -14.259 5.484 8.439 1.00 97.94 106 LYS A O 1
ATOM 822 N N . LEU A 1 107 ? -13.112 7.370 8.828 1.00 98.44 107 LEU A N 1
ATOM 823 C CA . LEU A 1 107 ? -12.945 7.822 7.457 1.00 98.44 107 LEU A CA 1
ATOM 824 C C . LEU A 1 107 ? -11.557 8.436 7.363 1.00 98.44 107 LEU A C 1
ATOM 826 O O . LEU A 1 107 ? -11.273 9.378 8.096 1.00 98.44 107 LEU A O 1
ATOM 830 N N . TYR A 1 108 ? -10.721 7.927 6.469 1.00 98.50 108 TYR A N 1
ATOM 831 C CA . TYR A 1 108 ? -9.404 8.481 6.191 1.00 98.50 108 TYR A CA 1
ATOM 832 C C . TYR A 1 108 ? -9.298 8.891 4.730 1.00 98.50 108 TYR A C 1
ATOM 834 O O . TYR A 1 108 ? -9.678 8.136 3.837 1.00 98.50 108 TYR A O 1
ATOM 842 N N . LEU A 1 109 ? -8.765 10.089 4.512 1.00 98.56 109 LEU A N 1
ATOM 843 C CA . LEU A 1 109 ? -8.421 10.650 3.211 1.00 98.56 109 LEU A CA 1
ATOM 844 C C . LEU A 1 109 ? -6.911 10.889 3.164 1.00 98.56 109 LEU A C 1
ATOM 846 O O . LEU A 1 109 ? -6.331 11.344 4.151 1.00 98.56 109 LEU A O 1
ATOM 850 N N . GLY A 1 110 ? -6.286 10.620 2.021 1.00 97.94 110 GLY A N 1
ATOM 851 C CA . GLY A 1 110 ? -4.836 10.669 1.854 1.00 97.94 110 GLY A CA 1
ATOM 852 C C . GLY A 1 110 ? -4.200 9.310 2.135 1.00 97.94 110 GLY A C 1
ATOM 853 O O . GLY A 1 110 ? -4.656 8.298 1.604 1.00 97.94 110 GLY A O 1
ATOM 854 N N . ASN A 1 111 ? -3.138 9.277 2.936 1.00 98.12 111 ASN A N 1
ATOM 855 C CA . ASN A 1 111 ? -2.396 8.055 3.214 1.00 98.12 111 ASN A CA 1
ATOM 856 C C . ASN A 1 111 ? -3.002 7.233 4.348 1.00 98.12 111 ASN A C 1
ATOM 858 O O . ASN A 1 111 ? -3.179 7.715 5.466 1.00 98.12 111 ASN A O 1
ATOM 862 N N . TYR A 1 112 ? -3.287 5.963 4.087 1.00 97.88 112 TYR A N 1
ATOM 863 C CA . TYR A 1 112 ? -3.892 5.083 5.080 1.00 97.88 112 TYR A CA 1
ATOM 864 C C . TYR A 1 112 ? -3.292 3.682 5.042 1.00 97.88 112 TYR A C 1
ATOM 866 O O . TYR A 1 112 ? -2.690 3.248 4.058 1.00 97.88 112 TYR A O 1
ATOM 874 N N . THR A 1 113 ? -3.449 2.981 6.156 1.00 96.50 113 THR A N 1
ATOM 875 C CA . THR A 1 113 ? -3.055 1.591 6.309 1.00 96.50 113 THR A CA 1
ATOM 876 C C . THR A 1 113 ? -4.266 0.738 6.637 1.00 96.50 113 THR A C 1
ATOM 878 O O . THR A 1 113 ? -5.146 1.148 7.404 1.00 96.50 113 THR A O 1
ATOM 881 N N . ILE A 1 114 ? -4.306 -0.439 6.021 1.00 96.31 114 ILE A N 1
ATOM 882 C CA . ILE A 1 114 ? -5.281 -1.479 6.300 1.00 96.31 114 ILE A CA 1
ATOM 883 C C . ILE A 1 114 ? -4.588 -2.803 6.588 1.00 96.31 114 ILE A C 1
ATOM 885 O O . ILE A 1 114 ? -3.589 -3.150 5.955 1.00 96.31 114 ILE A O 1
ATOM 889 N N . ALA A 1 115 ? -5.156 -3.556 7.525 1.00 95.19 115 ALA A N 1
ATOM 890 C CA . ALA A 1 115 ? -4.761 -4.932 7.778 1.00 95.19 115 ALA A CA 1
ATOM 891 C C . ALA A 1 115 ? -5.975 -5.789 8.161 1.00 95.19 115 ALA A C 1
ATOM 893 O O . ALA A 1 115 ? -6.662 -5.497 9.145 1.00 95.19 115 ALA A O 1
ATOM 894 N N . PHE A 1 116 ? -6.219 -6.862 7.404 1.00 94.81 116 PHE A N 1
ATOM 895 C CA . PHE A 1 116 ? -7.342 -7.790 7.591 1.00 94.81 116 PHE A CA 1
ATOM 896 C C . PHE A 1 116 ? -6.858 -9.239 7.670 1.00 94.81 116 PHE A C 1
ATOM 898 O O . PHE A 1 116 ? -5.811 -9.591 7.122 1.00 94.81 116 PHE A O 1
ATOM 905 N N . GLY A 1 117 ? -7.605 -10.088 8.386 1.00 89.06 117 GLY A N 1
ATOM 906 C CA . GLY A 1 117 ? -7.237 -11.495 8.577 1.00 89.06 117 GLY A CA 1
ATOM 907 C C . GLY A 1 117 ? -5.833 -11.657 9.168 1.00 89.06 117 GLY A C 1
ATOM 908 O O . GLY A 1 117 ? -5.002 -12.358 8.603 1.00 89.06 117 GLY A O 1
ATOM 909 N N . GLN A 1 118 ? -5.535 -10.937 10.256 1.00 86.25 118 GLN A N 1
ATOM 910 C CA . GLN A 1 118 ? -4.217 -10.928 10.916 1.00 86.25 118 GLN A CA 1
ATOM 911 C C . GLN A 1 118 ? -3.044 -10.430 10.045 1.00 86.25 118 GLN A C 1
ATOM 913 O O . GLN A 1 118 ? -1.882 -10.656 10.395 1.00 86.25 118 GLN A O 1
ATOM 918 N N . GLY A 1 119 ? -3.332 -9.736 8.939 1.00 86.75 119 GLY A N 1
ATOM 919 C CA . GLY A 1 119 ? -2.342 -9.295 7.952 1.00 86.75 119 GLY A CA 1
ATOM 920 C C . GLY A 1 119 ? -2.008 -10.354 6.896 1.00 86.75 119 GLY A C 1
ATOM 921 O O . GLY A 1 119 ? -1.153 -10.122 6.054 1.00 86.75 119 GLY A O 1
ATOM 922 N N . VAL A 1 120 ? -2.664 -11.521 6.929 1.00 88.38 120 VAL A N 1
ATOM 923 C CA . VAL A 1 120 ? -2.459 -12.593 5.939 1.00 88.38 120 VAL A CA 1
ATOM 924 C C . VAL A 1 120 ? -3.272 -12.331 4.678 1.00 88.38 120 VAL A C 1
ATOM 926 O O . VAL A 1 120 ? -2.778 -12.509 3.571 1.00 88.38 120 VAL A O 1
ATOM 929 N N . VAL A 1 121 ? -4.528 -11.915 4.847 1.00 91.81 121 VAL A N 1
ATOM 930 C CA . VAL A 1 121 ? -5.420 -11.654 3.712 1.00 91.81 121 VAL A CA 1
ATOM 931 C C . VAL A 1 121 ? -5.082 -10.323 3.055 1.00 91.81 121 VAL A C 1
ATOM 933 O O . VAL A 1 121 ? -5.104 -10.213 1.835 1.00 91.81 121 VAL A O 1
ATOM 936 N N . MET A 1 122 ? -4.796 -9.308 3.870 1.00 93.81 122 MET A N 1
ATOM 937 C CA . MET A 1 122 ? -4.450 -7.975 3.403 1.00 93.81 122 MET A CA 1
ATOM 938 C C . MET A 1 122 ? -3.571 -7.284 4.442 1.00 93.81 122 MET A C 1
ATOM 940 O O . MET A 1 122 ? -3.958 -7.204 5.607 1.00 93.81 122 MET A O 1
ATOM 944 N N . GLU A 1 123 ? -2.434 -6.752 4.011 1.00 93.50 123 GLU A N 1
ATOM 945 C CA . GLU A 1 123 ? -1.586 -5.818 4.753 1.00 93.50 123 GLU A CA 1
ATOM 946 C C . GLU A 1 123 ? -0.878 -4.941 3.715 1.00 93.50 123 GLU A C 1
ATOM 948 O O . GLU A 1 123 ? -0.267 -5.457 2.783 1.00 93.50 123 GLU A O 1
ATOM 953 N N . ASN A 1 124 ? -0.993 -3.619 3.837 1.00 94.56 124 ASN A N 1
ATOM 954 C CA . ASN A 1 124 ? -0.414 -2.680 2.871 1.00 94.56 124 ASN A CA 1
ATOM 955 C C . ASN A 1 124 ? 0.855 -1.999 3.410 1.00 94.56 124 ASN A C 1
ATOM 957 O O . ASN A 1 124 ? 1.079 -0.813 3.184 1.00 94.56 124 ASN A O 1
ATOM 961 N N . THR A 1 125 ? 1.664 -2.729 4.181 1.00 91.00 125 THR A N 1
ATOM 962 C CA . THR A 1 125 ? 2.910 -2.208 4.755 1.00 91.00 125 THR A CA 1
ATOM 963 C C . THR A 1 125 ? 4.105 -3.040 4.305 1.00 91.00 125 THR A C 1
ATOM 965 O O . THR A 1 125 ? 4.014 -4.260 4.230 1.00 91.00 125 THR A O 1
ATOM 968 N N . ASP A 1 126 ? 5.220 -2.382 3.993 1.00 87.31 126 ASP A N 1
ATOM 969 C CA . ASP A 1 126 ? 6.463 -2.994 3.492 1.00 87.31 126 ASP A CA 1
ATOM 970 C C . ASP A 1 126 ? 7.690 -2.613 4.335 1.00 87.31 126 ASP A C 1
ATOM 972 O O . ASP A 1 126 ? 8.826 -2.829 3.930 1.00 87.31 126 ASP A O 1
ATOM 976 N N . PHE A 1 127 ? 7.481 -2.053 5.529 1.00 82.69 127 PHE A N 1
ATOM 977 C CA . PHE A 1 127 ? 8.573 -1.701 6.431 1.00 82.69 127 PHE A CA 1
ATOM 978 C C . PHE A 1 127 ? 8.750 -2.755 7.517 1.00 82.69 127 PHE A C 1
ATOM 980 O O . PHE A 1 127 ? 7.799 -3.175 8.183 1.00 82.69 127 PHE A O 1
ATOM 987 N N . PHE A 1 128 ? 10.001 -3.104 7.796 1.00 75.69 128 PHE A N 1
ATOM 988 C CA . PHE A 1 128 ? 10.298 -3.975 8.918 1.00 75.69 128 PHE A CA 1
ATOM 989 C C . PHE A 1 128 ? 10.085 -3.253 10.256 1.00 75.69 128 PHE A C 1
ATOM 991 O O . PHE A 1 128 ? 10.453 -2.085 10.454 1.00 75.69 128 PHE A O 1
ATOM 998 N N . THR A 1 129 ? 9.502 -3.981 11.208 1.00 68.69 129 THR A N 1
ATOM 999 C CA . THR A 1 129 ? 9.536 -3.614 12.622 1.00 68.69 129 THR A CA 1
ATOM 1000 C C . THR A 1 129 ? 9.801 -4.852 13.476 1.00 68.69 129 THR A C 1
ATOM 1002 O O . THR A 1 129 ? 9.016 -5.802 13.401 1.00 68.69 129 THR A O 1
ATOM 1005 N N . PRO A 1 130 ? 10.806 -4.830 14.370 1.00 63.75 130 PRO A N 1
ATOM 1006 C CA . PRO A 1 130 ? 11.026 -5.933 15.292 1.00 63.75 130 PRO A CA 1
ATOM 1007 C C . PRO A 1 130 ? 9.827 -6.091 16.237 1.00 63.75 130 PRO A C 1
ATOM 1009 O O . PRO A 1 130 ? 9.337 -5.125 16.832 1.00 63.75 130 PRO A O 1
ATOM 1012 N N . ARG A 1 131 ? 9.346 -7.329 16.400 1.00 60.47 131 ARG A N 1
ATOM 1013 C CA . ARG A 1 131 ? 8.242 -7.654 17.327 1.00 60.47 131 ARG A CA 1
ATOM 1014 C C . ARG A 1 131 ? 8.680 -7.687 18.794 1.00 60.47 131 ARG A C 1
ATOM 1016 O O . ARG A 1 131 ? 7.836 -7.541 19.679 1.00 60.47 131 ARG A O 1
ATOM 1023 N N . LYS A 1 132 ? 9.985 -7.850 19.035 1.00 52.06 132 LYS A N 1
ATOM 1024 C CA . LYS A 1 132 ? 10.638 -7.881 20.346 1.00 52.06 132 LYS A CA 1
ATOM 1025 C C . LYS A 1 132 ? 11.733 -6.817 20.355 1.00 52.06 132 LYS A C 1
ATOM 1027 O O . LYS A 1 132 ? 12.730 -6.966 19.667 1.00 52.06 132 LYS A O 1
ATOM 1032 N N . SER A 1 133 ? 11.549 -5.751 21.125 1.00 51.94 133 SER A N 1
ATOM 1033 C CA . SER A 1 133 ? 12.532 -4.660 21.247 1.00 51.94 133 SER A CA 1
ATOM 1034 C C . SER A 1 133 ? 13.328 -4.711 22.557 1.00 51.94 133 SER A C 1
ATOM 1036 O O . SER A 1 133 ? 13.875 -3.702 22.985 1.00 51.94 133 SER A O 1
ATOM 1038 N N . GLY A 1 134 ? 13.316 -5.846 23.265 1.00 48.03 134 GLY A N 1
ATOM 1039 C CA . GLY A 1 134 ? 13.889 -5.973 24.615 1.00 48.03 134 GLY A CA 1
ATOM 1040 C C . GLY A 1 134 ? 13.055 -5.319 25.731 1.00 48.03 134 GLY A C 1
ATOM 1041 O O . GLY A 1 134 ? 13.111 -5.783 26.862 1.00 48.03 134 GLY A O 1
ATOM 1042 N N . PHE A 1 135 ? 12.209 -4.328 25.414 1.00 55.00 135 PHE A N 1
ATOM 1043 C CA . PHE A 1 135 ? 11.360 -3.595 26.373 1.00 55.00 135 PHE A CA 1
ATOM 1044 C C . PHE A 1 135 ? 9.851 -3.878 26.243 1.00 55.00 135 PHE A C 1
ATOM 1046 O O . PHE A 1 135 ? 9.043 -3.257 26.929 1.00 55.00 135 PHE A O 1
ATOM 1053 N N . GLY A 1 136 ? 9.443 -4.800 25.365 1.00 55.81 136 GLY A N 1
ATOM 1054 C CA . GLY A 1 136 ? 8.040 -5.195 25.223 1.00 55.81 136 GLY A CA 1
ATOM 1055 C C . GLY A 1 136 ? 7.708 -5.877 23.898 1.00 55.81 136 GLY A C 1
ATOM 1056 O O . GLY A 1 136 ? 8.574 -6.084 23.044 1.00 55.81 136 GLY A O 1
ATOM 1057 N N . PHE A 1 137 ? 6.426 -6.211 23.744 1.00 60.66 137 PHE A N 1
ATOM 1058 C CA . PHE A 1 137 ? 5.847 -6.739 22.511 1.00 60.66 137 PHE A CA 1
ATOM 1059 C C . PHE A 1 137 ? 5.146 -5.623 21.747 1.00 60.66 137 PHE A C 1
ATOM 1061 O O . PHE A 1 137 ? 4.272 -4.942 22.292 1.00 60.66 137 PHE A O 1
ATOM 1068 N N . ARG A 1 138 ? 5.478 -5.461 20.464 1.00 65.25 138 ARG A N 1
ATOM 1069 C CA . ARG A 1 138 ? 4.704 -4.583 19.584 1.00 65.25 138 ARG A CA 1
ATOM 1070 C C . ARG A 1 138 ? 3.531 -5.370 19.008 1.00 65.25 138 ARG A C 1
ATOM 1072 O O . ARG A 1 138 ? 3.732 -6.361 18.309 1.00 65.25 138 ARG A O 1
ATOM 1079 N N . LYS A 1 139 ? 2.304 -4.942 19.314 1.00 70.00 139 LYS A N 1
ATOM 1080 C CA . LYS A 1 139 ? 1.094 -5.543 18.737 1.00 70.00 139 LYS A CA 1
ATOM 1081 C C . LYS A 1 139 ? 0.966 -5.142 17.268 1.00 70.00 139 LYS A C 1
ATOM 1083 O O . LYS A 1 139 ? 1.229 -3.989 16.920 1.00 70.00 139 LYS A O 1
ATOM 1088 N N . ARG A 1 140 ? 0.570 -6.098 16.424 1.00 72.69 140 ARG A N 1
ATOM 1089 C CA . ARG A 1 140 ? 0.250 -5.848 15.016 1.00 72.69 140 ARG A CA 1
ATOM 1090 C C . ARG A 1 140 ? -0.987 -4.956 14.930 1.00 72.69 140 ARG A C 1
ATOM 1092 O O . ARG A 1 140 ? -1.929 -5.105 15.706 1.00 72.69 140 ARG A O 1
ATOM 1099 N N . TYR A 1 141 ? -0.942 -4.019 13.996 1.00 80.44 141 TYR A N 1
ATOM 1100 C CA . TYR A 1 141 ? -2.065 -3.164 13.667 1.00 80.44 141 TYR A CA 1
ATOM 1101 C C . TYR A 1 141 ? -3.122 -3.955 12.873 1.00 80.44 141 TYR A C 1
ATOM 1103 O O . TYR A 1 141 ? -2.753 -4.719 11.987 1.00 80.44 141 TYR A O 1
ATOM 1111 N N . LEU A 1 142 ? -4.410 -3.794 13.195 1.00 87.50 142 LEU A N 1
ATOM 1112 C CA . LEU A 1 142 ? -5.537 -4.428 12.496 1.00 87.50 142 LEU A CA 1
ATOM 1113 C C . LEU A 1 142 ? -6.651 -3.397 12.266 1.00 87.50 142 LEU A C 1
ATOM 1115 O O . LEU A 1 142 ? -6.903 -2.555 13.132 1.00 87.50 142 LEU A O 1
ATOM 1119 N N . GLY A 1 143 ? -7.335 -3.491 11.125 1.00 93.62 143 GLY A N 1
ATOM 1120 C CA . GLY A 1 143 ? -8.396 -2.565 10.716 1.00 93.62 143 GLY A CA 1
ATOM 1121 C C . GLY A 1 143 ? -7.886 -1.424 9.832 1.00 93.62 143 GLY A C 1
ATOM 1122 O O . GLY A 1 143 ? -6.972 -1.637 9.047 1.00 93.62 143 GLY A O 1
ATOM 1123 N N . LEU A 1 144 ? -8.502 -0.238 9.947 1.00 97.12 144 LEU A N 1
ATOM 1124 C CA . LEU A 1 144 ? -8.185 0.987 9.188 1.00 97.12 144 LEU A CA 1
ATOM 1125 C C . LEU A 1 144 ? -7.610 2.128 10.059 1.00 97.12 144 LEU A C 1
ATOM 1127 O O . LEU A 1 144 ? -8.160 2.426 11.130 1.00 97.12 144 LEU A O 1
ATOM 1131 N N . ALA A 1 145 ? -6.501 2.743 9.633 1.00 95.81 145 ALA A N 1
ATOM 1132 C CA . ALA A 1 145 ? -5.868 3.900 10.282 1.00 95.81 145 ALA A CA 1
ATOM 1133 C C . ALA A 1 145 ? -5.130 4.788 9.269 1.00 95.81 145 ALA A C 1
ATOM 1135 O O . ALA A 1 145 ? -4.817 4.357 8.164 1.00 95.81 145 ALA A O 1
ATOM 1136 N N . GLY A 1 146 ? -4.805 6.022 9.659 1.00 95.62 146 GLY A N 1
ATOM 1137 C CA . GLY A 1 146 ? -3.932 6.895 8.873 1.00 95.62 146 GLY A CA 1
ATOM 1138 C C . GLY A 1 146 ? -2.487 6.383 8.841 1.00 95.62 146 GLY A C 1
ATOM 1139 O O . GLY A 1 146 ? -1.956 5.942 9.864 1.00 95.62 146 GLY A O 1
ATOM 1140 N N . ASP A 1 147 ? -1.839 6.450 7.678 1.00 94.81 147 ASP A N 1
ATOM 1141 C CA . ASP A 1 147 ? -0.468 5.976 7.489 1.00 94.81 147 ASP A CA 1
ATOM 1142 C C . ASP A 1 147 ? 0.548 7.115 7.620 1.00 94.81 147 ASP A C 1
ATOM 1144 O O . ASP A 1 147 ? 0.621 8.015 6.789 1.00 94.81 147 ASP A O 1
ATOM 1148 N N . ASN A 1 148 ? 1.383 7.022 8.654 1.00 90.81 148 ASN A N 1
ATOM 1149 C CA . ASN A 1 148 ? 2.577 7.849 8.832 1.00 90.81 148 ASN A CA 1
ATOM 1150 C C . ASN A 1 148 ? 3.856 7.012 8.894 1.00 90.81 148 ASN A C 1
ATOM 1152 O O . ASN A 1 148 ? 4.888 7.524 9.308 1.00 90.81 148 ASN A O 1
ATOM 1156 N N . SER A 1 149 ? 3.791 5.727 8.546 1.00 90.12 149 SER A N 1
ATOM 1157 C CA . SER A 1 149 ? 4.916 4.796 8.597 1.00 90.12 149 SER A CA 1
ATOM 1158 C C . SER A 1 149 ? 5.942 5.058 7.491 1.00 90.12 149 SER A C 1
ATOM 1160 O O . SER A 1 149 ? 5.753 5.904 6.613 1.00 90.12 149 SER A O 1
ATOM 1162 N N . ARG A 1 150 ? 7.006 4.252 7.491 1.00 89.31 150 ARG A N 1
ATOM 1163 C CA . ARG A 1 150 ? 8.025 4.216 6.435 1.00 89.31 150 ARG A CA 1
ATOM 1164 C C . ARG A 1 150 ? 7.582 3.440 5.189 1.00 89.31 150 ARG A C 1
ATOM 1166 O O . ARG A 1 150 ? 8.386 3.281 4.290 1.00 89.31 150 ARG A O 1
ATOM 1173 N N . THR A 1 151 ? 6.325 2.991 5.113 1.00 90.75 151 THR A N 1
ATOM 1174 C CA . THR A 1 151 ? 5.845 2.197 3.971 1.00 90.75 151 THR A CA 1
ATOM 1175 C C . THR A 1 151 ? 6.082 2.912 2.629 1.00 90.75 151 THR A C 1
ATOM 1177 O O . THR A 1 151 ? 5.852 4.123 2.566 1.00 90.75 151 THR A O 1
ATOM 1180 N N . ARG A 1 152 ? 6.477 2.244 1.543 1.00 90.31 152 ARG A N 1
ATOM 1181 C CA . ARG A 1 152 ? 6.641 2.910 0.234 1.00 90.31 152 ARG A CA 1
ATOM 1182 C C . ARG A 1 152 ? 5.944 2.196 -0.899 1.00 90.31 152 ARG A C 1
ATOM 1184 O O . ARG A 1 152 ? 5.046 2.794 -1.488 1.00 90.31 152 ARG A O 1
ATOM 1191 N N . GLU A 1 153 ? 6.338 0.967 -1.185 1.00 93.31 153 GLU A N 1
ATOM 1192 C CA . GLU A 1 153 ? 5.886 0.236 -2.359 1.00 93.31 153 GLU A CA 1
ATOM 1193 C C . GLU A 1 153 ? 4.411 -0.120 -2.239 1.00 93.31 153 GLU A C 1
ATOM 1195 O O . GLU A 1 153 ? 3.654 0.135 -3.165 1.00 93.31 153 GLU A O 1
ATOM 1200 N N . PHE A 1 154 ? 3.960 -0.569 -1.065 1.00 94.19 154 PHE A N 1
ATOM 1201 C CA . PHE A 1 154 ? 2.550 -0.901 -0.816 1.00 94.19 154 PHE A CA 1
ATOM 1202 C C . PHE A 1 154 ? 1.752 0.213 -0.133 1.00 94.19 154 PHE A C 1
ATOM 1204 O O . PHE A 1 154 ? 0.641 -0.018 0.341 1.00 94.19 154 PHE A O 1
ATOM 1211 N N . LYS A 1 155 ? 2.276 1.448 -0.100 1.00 95.00 155 LYS A N 1
ATOM 1212 C CA . LYS A 1 155 ? 1.548 2.581 0.492 1.00 95.00 155 LYS A CA 1
ATOM 1213 C C . LYS A 1 155 ? 0.215 2.780 -0.229 1.00 95.00 155 LYS A C 1
ATOM 1215 O O . LYS A 1 155 ? 0.160 2.635 -1.450 1.00 95.00 155 LYS A O 1
ATOM 1220 N N . PHE A 1 156 ? -0.821 3.183 0.496 1.00 97.50 156 PHE A N 1
ATOM 1221 C CA . PHE A 1 156 ? -2.065 3.640 -0.120 1.00 97.50 156 PHE A CA 1
ATOM 1222 C C . PHE A 1 156 ? -2.230 5.134 0.013 1.00 97.50 156 PHE A C 1
ATOM 1224 O O . PHE A 1 156 ? -2.034 5.681 1.096 1.00 97.50 156 PHE A O 1
ATOM 1231 N N . THR A 1 157 ? -2.622 5.761 -1.091 1.00 97.69 157 THR A N 1
ATOM 1232 C CA . THR A 1 157 ? -3.032 7.156 -1.197 1.00 97.69 157 THR A CA 1
ATOM 1233 C C . THR A 1 157 ? -4.423 7.201 -1.828 1.00 97.69 157 THR A C 1
ATOM 1235 O O . THR A 1 157 ? -4.602 6.886 -3.003 1.00 97.69 157 THR A O 1
ATOM 1238 N N . GLY A 1 158 ? -5.438 7.570 -1.051 1.00 98.06 158 GLY A N 1
ATOM 1239 C CA . GLY A 1 158 ? -6.821 7.599 -1.521 1.00 98.06 158 GLY A CA 1
ATOM 1240 C C . GLY A 1 158 ? -7.816 7.828 -0.393 1.00 98.06 158 GLY A C 1
ATOM 1241 O O . GLY A 1 158 ? -7.648 8.752 0.402 1.00 98.06 158 GLY A O 1
ATOM 1242 N N . ALA A 1 159 ? -8.857 7.001 -0.333 1.00 98.62 159 ALA A N 1
ATOM 1243 C CA . ALA A 1 159 ? -9.883 7.085 0.695 1.00 98.62 159 ALA A CA 1
ATOM 1244 C C . ALA A 1 159 ? -10.254 5.700 1.226 1.00 98.62 159 ALA A C 1
ATOM 1246 O O . ALA A 1 159 ? -10.357 4.734 0.468 1.00 98.62 159 ALA A O 1
ATOM 1247 N N . ALA A 1 160 ? -10.509 5.622 2.527 1.00 98.69 160 ALA A N 1
ATOM 1248 C CA . ALA A 1 160 ? -11.033 4.422 3.156 1.00 98.69 160 ALA A CA 1
ATOM 1249 C C . ALA A 1 160 ? -11.986 4.764 4.299 1.00 98.69 160 ALA A C 1
ATOM 1251 O O . ALA A 1 160 ? -11.805 5.764 4.995 1.00 98.69 160 ALA A O 1
ATOM 1252 N N . ALA A 1 161 ? -12.995 3.922 4.502 1.00 98.62 161 ALA A N 1
ATOM 1253 C CA . ALA A 1 161 ? -14.000 4.087 5.538 1.00 98.62 161 ALA A CA 1
ATOM 1254 C C . ALA A 1 161 ? -14.297 2.766 6.254 1.00 98.62 161 ALA A C 1
ATOM 1256 O O . ALA A 1 161 ? -14.271 1.703 5.641 1.00 98.62 161 ALA A O 1
ATOM 1257 N N . GLU A 1 162 ? -14.619 2.857 7.541 1.00 98.44 162 GLU A N 1
ATOM 1258 C CA . GLU A 1 162 ? -15.159 1.784 8.374 1.00 98.44 162 GLU A CA 1
ATOM 1259 C C . GLU A 1 162 ? -16.578 2.170 8.808 1.00 98.44 162 GLU A C 1
ATOM 1261 O O . GLU A 1 162 ? -16.782 3.162 9.519 1.00 98.44 162 GLU A O 1
ATOM 1266 N N . LEU A 1 163 ? -17.551 1.366 8.389 1.00 98.38 163 LEU A N 1
ATOM 1267 C CA . LEU A 1 163 ? -18.961 1.484 8.736 1.00 98.38 163 LEU A CA 1
ATOM 1268 C C . LEU A 1 163 ? -19.352 0.356 9.691 1.00 98.38 163 LEU A C 1
ATOM 1270 O O . LEU A 1 163 ? -19.000 -0.802 9.473 1.00 98.38 163 LEU A O 1
ATOM 1274 N N . GLY A 1 164 ? -20.109 0.684 10.732 1.00 97.88 164 GLY A N 1
ATOM 1275 C CA . GLY A 1 164 ? -20.673 -0.276 11.675 1.00 97.88 164 GLY A CA 1
ATOM 1276 C C . GLY A 1 164 ? -22.196 -0.292 11.615 1.00 97.88 164 GLY A C 1
ATOM 1277 O O . GLY A 1 164 ? -22.828 0.760 11.614 1.00 97.88 164 GLY A O 1
ATOM 1278 N N . TYR A 1 165 ? -22.794 -1.481 11.613 1.00 97.00 165 TYR A N 1
ATOM 1279 C CA . TYR A 1 165 ? -24.232 -1.676 11.798 1.00 97.00 165 TYR A CA 1
ATOM 1280 C C . TYR A 1 165 ? -24.468 -2.879 12.711 1.00 97.00 165 TYR A C 1
ATOM 1282 O O . TYR A 1 165 ? -24.334 -4.027 12.284 1.00 97.00 165 TYR A O 1
ATOM 1290 N N . LYS A 1 166 ? -24.836 -2.630 13.975 1.00 94.38 166 LYS A N 1
ATOM 1291 C CA . LYS A 1 166 ? -24.947 -3.679 15.008 1.00 94.38 166 LYS A CA 1
ATOM 1292 C C . LYS A 1 166 ? -23.652 -4.517 15.056 1.00 94.38 166 LYS A C 1
ATOM 1294 O O . LYS A 1 166 ? -22.584 -3.961 15.284 1.00 94.38 166 LYS A O 1
ATOM 1299 N N . ASN A 1 167 ? -23.751 -5.820 14.803 1.00 94.94 167 ASN A N 1
ATOM 1300 C CA . ASN A 1 167 ? -22.649 -6.785 14.799 1.00 94.94 167 ASN A CA 1
ATOM 1301 C C . ASN A 1 167 ? -21.894 -6.852 13.460 1.00 94.94 167 ASN A C 1
ATOM 1303 O O . ASN A 1 167 ? -20.976 -7.655 13.323 1.00 94.94 167 ASN A O 1
ATOM 1307 N N . ALA A 1 168 ? -22.299 -6.069 12.458 1.00 96.25 168 ALA A N 1
ATOM 1308 C CA . ALA A 1 168 ? -21.661 -6.036 11.151 1.00 96.25 168 ALA A CA 1
ATOM 1309 C C . ALA A 1 168 ? -20.704 -4.847 11.030 1.00 96.25 168 ALA A C 1
ATOM 1311 O O . ALA A 1 168 ? -21.004 -3.730 11.464 1.00 96.25 168 ALA A O 1
ATOM 1312 N N . HIS A 1 169 ? -19.581 -5.093 10.366 1.00 96.19 169 HIS A N 1
ATOM 1313 C CA . HIS A 1 169 ? -18.538 -4.123 10.069 1.00 96.19 169 HIS A CA 1
ATOM 1314 C C . HIS A 1 169 ? -18.247 -4.179 8.579 1.00 96.19 169 HIS A C 1
ATOM 1316 O O . HIS A 1 169 ? -18.077 -5.260 8.017 1.00 96.19 169 HIS A O 1
ATOM 1322 N N . LEU A 1 170 ? -18.185 -3.025 7.933 1.00 98.06 170 LEU A N 1
ATOM 1323 C CA . LEU A 1 170 ? -17.856 -2.921 6.523 1.00 98.06 170 LEU A CA 1
ATOM 1324 C C . LEU A 1 170 ? -16.743 -1.901 6.347 1.00 98.06 170 LEU A C 1
ATOM 1326 O O . LEU A 1 170 ? -16.918 -0.716 6.622 1.00 98.06 170 LEU A O 1
ATOM 1330 N N . PHE A 1 171 ? -15.611 -2.369 5.847 1.00 98.50 171 PHE A N 1
ATOM 1331 C CA . PHE A 1 171 ? -14.512 -1.537 5.403 1.00 98.50 171 PHE A CA 1
ATOM 1332 C C . PHE A 1 171 ? -14.597 -1.392 3.891 1.00 98.50 171 PHE A C 1
ATOM 1334 O O . PHE A 1 171 ? -14.699 -2.390 3.181 1.00 98.50 171 PHE A O 1
ATOM 1341 N N . LEU A 1 172 ? -14.530 -0.160 3.408 1.00 98.56 172 LEU A N 1
ATOM 1342 C CA . LEU A 1 172 ? -14.460 0.179 1.990 1.00 98.56 172 LEU A CA 1
ATOM 1343 C C . LEU A 1 172 ? -13.181 0.968 1.769 1.00 98.56 172 LEU A C 1
ATOM 1345 O O . LEU A 1 172 ? -12.889 1.874 2.550 1.00 98.56 172 LEU A O 1
ATOM 1349 N N . PHE A 1 173 ? -12.417 0.637 0.737 1.00 98.56 173 PHE A N 1
ATOM 1350 C CA . PHE A 1 173 ? -11.145 1.303 0.482 1.00 98.56 173 PHE A CA 1
ATOM 1351 C C . PHE A 1 173 ? -10.841 1.398 -1.010 1.00 98.56 173 PHE A C 1
ATOM 1353 O O . PHE A 1 173 ? -11.197 0.518 -1.795 1.00 98.56 173 PHE A O 1
ATOM 1360 N N . GLY A 1 174 ? -10.179 2.490 -1.380 1.00 98.38 174 GLY A N 1
ATOM 1361 C CA . GLY A 1 174 ? -9.674 2.756 -2.719 1.00 98.38 174 GLY A CA 1
ATOM 1362 C C . GLY A 1 174 ? -8.396 3.591 -2.658 1.00 98.38 174 GLY A C 1
ATOM 1363 O O . GLY A 1 174 ? -8.273 4.490 -1.819 1.00 98.38 174 GLY A O 1
ATOM 1364 N N . ALA A 1 175 ? -7.425 3.287 -3.506 1.00 98.38 175 ALA A N 1
ATOM 1365 C CA . ALA A 1 175 ? -6.144 3.973 -3.588 1.00 98.38 175 ALA A CA 1
ATOM 1366 C C . ALA A 1 175 ? -5.648 4.022 -5.032 1.00 98.38 175 ALA A C 1
ATOM 1368 O O . ALA A 1 175 ? -5.909 3.111 -5.816 1.00 98.38 175 ALA A O 1
ATOM 1369 N N . PHE A 1 176 ? -4.929 5.087 -5.372 1.00 97.94 176 PHE A N 1
ATOM 1370 C CA . PHE A 1 176 ? -4.286 5.231 -6.669 1.00 97.94 176 PHE A CA 1
ATOM 1371 C C . PHE A 1 176 ? -2.856 5.713 -6.469 1.00 97.94 176 PHE A C 1
ATOM 1373 O O . PHE A 1 176 ? -2.626 6.830 -6.003 1.00 97.94 176 PHE A O 1
ATOM 1380 N N . ASP A 1 177 ? -1.892 4.876 -6.829 1.00 96.56 177 ASP A N 1
ATOM 1381 C CA . ASP A 1 177 ? -0.485 5.115 -6.530 1.00 96.56 177 ASP A CA 1
ATOM 1382 C C . ASP A 1 177 ? 0.416 4.765 -7.717 1.00 96.56 177 ASP A C 1
ATOM 1384 O O . ASP A 1 177 ? 0.051 4.029 -8.635 1.00 96.56 177 ASP A O 1
ATOM 1388 N N . LYS A 1 178 ? 1.628 5.326 -7.697 1.00 95.75 178 LYS A N 1
ATOM 1389 C CA . LYS A 1 178 ? 2.720 4.906 -8.578 1.00 95.75 178 LYS A CA 1
ATOM 1390 C C . LYS A 1 178 ? 3.578 3.891 -7.831 1.00 95.75 178 LYS A C 1
ATOM 1392 O O . LYS A 1 178 ? 3.964 4.149 -6.691 1.00 95.75 178 LYS A O 1
ATOM 1397 N N . ARG A 1 179 ? 3.880 2.790 -8.502 1.00 95.81 179 ARG A N 1
ATOM 1398 C CA . ARG A 1 179 ? 4.634 1.641 -8.012 1.00 95.81 179 ARG A CA 1
ATOM 1399 C C . ARG A 1 179 ? 5.995 1.569 -8.677 1.00 95.81 179 ARG A C 1
ATOM 1401 O O . ARG A 1 179 ? 6.143 1.971 -9.840 1.00 95.81 179 ARG A O 1
ATOM 1408 N N . ASP A 1 180 ? 6.974 1.083 -7.936 1.00 95.12 180 ASP A N 1
ATOM 1409 C CA . ASP A 1 180 ? 8.278 0.772 -8.486 1.00 95.12 180 ASP A CA 1
ATOM 1410 C C . ASP A 1 180 ? 8.240 -0.657 -9.019 1.00 95.12 180 ASP A C 1
ATOM 1412 O O . ASP A 1 180 ? 7.841 -1.590 -8.330 1.00 95.12 180 ASP A O 1
ATOM 1416 N N . ALA A 1 181 ? 8.621 -0.838 -10.276 1.00 94.69 181 ALA A N 1
ATOM 1417 C CA . ALA A 1 181 ? 8.515 -2.127 -10.936 1.00 94.69 181 ALA A CA 1
ATOM 1418 C C . ALA A 1 181 ? 9.645 -2.337 -11.933 1.00 94.69 181 ALA A C 1
ATOM 1420 O O . ALA A 1 181 ? 10.101 -1.401 -12.599 1.00 94.69 181 ALA A O 1
ATOM 1421 N N . ILE A 1 182 ? 10.041 -3.598 -12.080 1.00 93.12 182 ILE A N 1
ATOM 1422 C CA . ILE A 1 182 ? 10.949 -4.028 -13.137 1.00 93.12 182 ILE A CA 1
ATOM 1423 C C . ILE A 1 182 ? 10.127 -4.156 -14.416 1.00 93.12 182 ILE A C 1
ATOM 1425 O O . ILE A 1 182 ? 9.211 -4.972 -14.491 1.00 93.12 182 ILE A O 1
ATOM 1429 N N . LEU A 1 183 ? 10.441 -3.344 -15.423 1.00 94.88 183 LEU A N 1
ATOM 1430 C CA . LEU A 1 183 ? 9.843 -3.463 -16.751 1.00 94.88 183 LEU A CA 1
ATOM 1431 C C . LEU A 1 183 ? 10.624 -4.473 -17.590 1.00 94.88 183 LEU A C 1
ATOM 1433 O O . LEU A 1 183 ? 11.857 -4.472 -17.564 1.00 94.88 183 LEU A O 1
ATOM 1437 N N . ASN A 1 184 ? 9.927 -5.295 -18.369 1.00 93.25 184 ASN A N 1
ATOM 1438 C CA . ASN A 1 184 ? 10.589 -6.200 -19.300 1.00 93.25 184 ASN A CA 1
ATOM 1439 C C . ASN A 1 184 ? 11.276 -5.388 -20.400 1.00 93.25 184 ASN A C 1
ATOM 1441 O O . ASN A 1 184 ? 10.731 -4.404 -20.906 1.00 93.25 184 ASN A O 1
ATOM 1445 N N . ARG A 1 185 ? 12.483 -5.798 -20.780 1.00 92.00 185 ARG A N 1
ATOM 1446 C CA . ARG A 1 185 ? 13.287 -5.144 -21.817 1.00 92.00 185 ARG A CA 1
ATOM 1447 C C . ARG A 1 185 ? 12.708 -5.356 -23.205 1.00 92.00 185 ARG A C 1
ATOM 1449 O O . ARG A 1 185 ? 12.846 -4.481 -24.051 1.00 92.00 185 ARG A O 1
ATOM 1456 N N . THR A 1 186 ? 12.044 -6.486 -23.427 1.00 91.25 186 THR A N 1
ATOM 1457 C CA . THR A 1 186 ? 11.388 -6.788 -24.702 1.00 91.25 186 THR A CA 1
ATOM 1458 C C . THR A 1 186 ? 9.955 -6.244 -24.692 1.00 91.25 186 THR A C 1
ATOM 1460 O O . THR A 1 186 ? 9.167 -6.657 -23.834 1.00 91.25 186 THR A O 1
ATOM 1463 N N . PRO A 1 187 ? 9.590 -5.325 -25.606 1.00 93.69 187 PRO A N 1
ATOM 1464 C CA . PRO A 1 187 ? 8.215 -4.864 -25.725 1.00 93.69 187 PRO A CA 1
ATOM 1465 C C . PRO A 1 187 ? 7.328 -5.947 -26.344 1.00 93.69 187 PRO A C 1
ATOM 1467 O O . PRO A 1 187 ? 7.788 -6.863 -27.026 1.00 93.69 187 PRO A O 1
ATOM 1470 N N . ILE A 1 188 ? 6.027 -5.811 -26.127 1.00 93.38 188 ILE A N 1
ATOM 1471 C CA . ILE A 1 188 ? 4.991 -6.621 -26.764 1.00 93.38 188 ILE A CA 1
ATOM 1472 C C . ILE A 1 188 ? 4.037 -5.704 -27.519 1.00 93.38 188 ILE A C 1
ATOM 1474 O O . ILE A 1 188 ? 3.874 -4.541 -27.153 1.00 93.38 188 ILE A O 1
ATOM 1478 N N . LEU A 1 189 ? 3.356 -6.244 -28.525 1.00 93.75 189 LEU A N 1
ATOM 1479 C CA . LEU A 1 189 ? 2.218 -5.563 -29.125 1.00 93.75 189 LEU A CA 1
ATOM 1480 C C . LEU A 1 189 ? 0.981 -5.801 -28.248 1.00 93.75 189 LEU A C 1
ATOM 1482 O O . LEU A 1 189 ? 0.551 -6.945 -28.088 1.00 93.75 189 LEU A O 1
ATOM 1486 N N . PHE A 1 190 ? 0.421 -4.738 -27.678 1.00 90.19 190 PHE A N 1
ATOM 1487 C CA . PHE A 1 190 ? -0.788 -4.777 -26.857 1.00 90.19 190 PHE A CA 1
ATOM 1488 C C . PHE A 1 190 ? -1.753 -3.702 -27.355 1.00 90.19 190 PHE A C 1
ATOM 1490 O O . PHE A 1 190 ? -1.407 -2.524 -27.376 1.00 90.19 190 PHE A O 1
ATOM 1497 N N . ASP A 1 191 ? -2.939 -4.110 -27.806 1.00 87.56 191 ASP A N 1
ATOM 1498 C CA . ASP A 1 191 ? -3.922 -3.231 -28.461 1.00 87.56 191 ASP A CA 1
ATOM 1499 C C . ASP A 1 191 ? -3.354 -2.413 -29.640 1.00 87.56 191 ASP A C 1
ATOM 1501 O O . ASP A 1 191 ? -3.769 -1.288 -29.901 1.00 87.56 191 ASP A O 1
ATOM 1505 N N . GLY A 1 192 ? -2.397 -2.987 -30.378 1.00 88.94 192 GLY A N 1
ATOM 1506 C CA . GLY A 1 192 ? -1.763 -2.337 -31.531 1.00 88.94 192 GLY A CA 1
ATOM 1507 C C . GLY A 1 192 ? -0.637 -1.357 -31.185 1.00 88.94 192 GLY A C 1
ATOM 1508 O O . GLY A 1 192 ? -0.047 -0.788 -32.100 1.00 88.94 192 GLY A O 1
ATOM 1509 N N . GLU A 1 193 ? -0.294 -1.199 -29.905 1.00 91.94 193 GLU A N 1
ATOM 1510 C CA . GLU A 1 193 ? 0.818 -0.365 -29.437 1.00 91.94 193 GLU A CA 1
ATOM 1511 C C . GLU A 1 193 ? 1.957 -1.220 -28.870 1.00 91.94 193 GLU A C 1
ATOM 1513 O O . GLU A 1 193 ? 1.723 -2.244 -28.223 1.00 91.94 193 GLU A O 1
ATOM 1518 N N . GLU A 1 194 ? 3.204 -0.797 -29.087 1.00 94.56 194 GLU A N 1
ATOM 1519 C CA . GLU A 1 194 ? 4.361 -1.410 -28.432 1.00 94.56 194 GLU A CA 1
ATOM 1520 C C . GLU A 1 194 ? 4.440 -0.964 -26.971 1.00 94.56 194 GLU A C 1
ATOM 1522 O O . GLU A 1 194 ? 4.561 0.223 -26.661 1.00 94.56 194 GLU A O 1
ATOM 1527 N N . ILE A 1 195 ? 4.371 -1.927 -26.054 1.00 94.88 195 ILE A N 1
ATOM 1528 C CA . ILE A 1 195 ? 4.362 -1.673 -24.615 1.00 94.88 195 ILE A CA 1
ATOM 1529 C C . ILE A 1 195 ? 5.325 -2.624 -23.927 1.00 94.88 195 ILE A C 1
ATOM 1531 O O . ILE A 1 195 ? 5.312 -3.827 -24.162 1.00 94.88 195 ILE A O 1
ATOM 1535 N N . HIS A 1 196 ? 6.123 -2.085 -23.011 1.00 95.50 196 HIS A N 1
ATOM 1536 C CA . HIS A 1 196 ? 6.911 -2.891 -22.087 1.00 95.50 196 HIS A CA 1
ATOM 1537 C C . HIS A 1 196 ? 6.014 -3.373 -20.937 1.00 95.50 196 HIS A C 1
ATOM 1539 O O . HIS A 1 196 ? 5.546 -2.526 -20.156 1.00 95.50 196 HIS A O 1
ATOM 1545 N N . PRO A 1 197 ? 5.741 -4.687 -20.826 1.00 94.62 197 PRO A N 1
ATOM 1546 C CA . PRO A 1 197 ? 5.023 -5.232 -19.684 1.00 94.62 197 PRO A CA 1
ATOM 1547 C C . PRO A 1 197 ? 5.882 -5.093 -18.424 1.00 94.62 197 PRO A C 1
ATOM 1549 O O . PRO A 1 197 ? 7.104 -4.940 -18.508 1.00 94.62 197 PRO A O 1
ATOM 1552 N N . PHE A 1 198 ? 5.255 -5.122 -17.252 1.00 93.50 198 PHE A N 1
ATOM 1553 C CA . PHE A 1 198 ? 5.998 -5.181 -15.996 1.00 93.50 198 PHE A CA 1
ATOM 1554 C C . PHE A 1 198 ? 6.105 -6.624 -15.500 1.00 93.50 198 PHE A C 1
ATOM 1556 O O . PHE A 1 198 ? 5.220 -7.446 -15.741 1.00 93.50 198 PHE A O 1
ATOM 1563 N N . ASN A 1 199 ? 7.219 -6.914 -14.839 1.00 90.50 199 ASN A N 1
ATOM 1564 C CA . ASN A 1 199 ? 7.596 -8.237 -14.367 1.00 90.50 199 ASN A CA 1
ATOM 1565 C C . ASN A 1 199 ? 7.124 -8.470 -12.933 1.00 90.50 199 ASN A C 1
ATOM 1567 O O . ASN A 1 199 ? 6.333 -9.362 -12.646 1.00 90.50 199 ASN A O 1
ATOM 1571 N N . GLN A 1 200 ? 7.616 -7.609 -12.043 1.00 89.88 200 GLN A N 1
ATOM 1572 C CA . GLN A 1 200 ? 7.381 -7.650 -10.612 1.00 89.88 200 GLN A CA 1
ATOM 1573 C C . GLN A 1 200 ? 7.563 -6.260 -10.010 1.00 89.88 200 GLN A C 1
ATOM 1575 O O . GLN A 1 200 ? 8.277 -5.411 -10.559 1.00 89.88 200 GLN A O 1
ATOM 1580 N N . LEU A 1 201 ? 6.914 -6.056 -8.871 1.00 92.69 201 LEU A N 1
ATOM 1581 C CA . LEU A 1 201 ? 7.079 -4.870 -8.041 1.00 92.69 201 LEU A CA 1
ATOM 1582 C C . LEU A 1 201 ? 8.388 -4.940 -7.248 1.00 92.69 201 LEU A C 1
ATOM 1584 O O . LEU A 1 201 ? 8.887 -6.024 -6.944 1.00 92.69 201 LEU A O 1
ATOM 1588 N N . ILE A 1 202 ? 8.946 -3.779 -6.921 1.00 90.44 202 ILE A N 1
ATOM 1589 C CA . ILE A 1 202 ? 10.245 -3.652 -6.263 1.00 90.44 202 ILE A CA 1
ATOM 1590 C C . ILE A 1 202 ? 10.034 -3.209 -4.820 1.00 90.44 202 ILE A C 1
ATOM 1592 O O . ILE A 1 202 ? 9.614 -2.087 -4.559 1.00 90.44 202 ILE A O 1
ATOM 1596 N N . VAL A 1 203 ? 10.406 -4.071 -3.876 1.00 87.00 203 VAL A N 1
ATOM 1597 C CA . VAL A 1 203 ? 10.441 -3.729 -2.450 1.00 87.00 203 VAL A CA 1
ATOM 1598 C C . VAL A 1 203 ? 11.895 -3.490 -2.055 1.00 87.00 203 VAL A C 1
ATOM 1600 O O . VAL A 1 203 ? 12.634 -4.426 -1.761 1.00 87.00 203 VAL A O 1
ATOM 1603 N N . LEU A 1 204 ? 12.324 -2.228 -2.102 1.00 80.81 204 LEU A N 1
ATOM 1604 C CA . LEU A 1 204 ? 13.653 -1.789 -1.674 1.00 80.81 204 LEU A CA 1
ATOM 1605 C C . LEU A 1 204 ? 13.525 -0.586 -0.740 1.00 80.81 204 LEU A C 1
ATOM 1607 O O . LEU A 1 204 ? 12.731 0.322 -0.991 1.00 80.81 204 LEU A O 1
ATOM 1611 N N . ASP A 1 205 ? 14.370 -0.534 0.291 1.00 75.56 205 ASP A N 1
ATOM 1612 C CA . ASP A 1 205 ? 14.452 0.646 1.158 1.00 75.56 205 ASP A CA 1
ATOM 1613 C C . ASP A 1 205 ? 14.931 1.879 0.369 1.00 75.56 205 ASP A C 1
ATOM 1615 O O . ASP A 1 205 ? 14.371 2.973 0.492 1.00 75.56 205 ASP A O 1
ATOM 1619 N N . GLN A 1 206 ? 15.958 1.701 -0.470 1.00 80.50 206 GLN A N 1
ATOM 1620 C CA . GLN A 1 206 ? 16.485 2.737 -1.357 1.00 80.50 206 GLN A CA 1
ATOM 1621 C C . GLN A 1 206 ? 15.775 2.697 -2.713 1.00 80.50 206 GLN A C 1
ATOM 1623 O O . GLN A 1 206 ? 15.827 1.698 -3.431 1.00 80.50 206 GLN A O 1
ATOM 1628 N N . ARG A 1 207 ? 15.152 3.815 -3.097 1.00 85.06 207 ARG A N 1
ATOM 1629 C CA . ARG A 1 207 ? 14.456 3.938 -4.384 1.00 85.06 207 ARG A CA 1
ATOM 1630 C C . ARG A 1 207 ? 15.322 4.650 -5.411 1.00 85.06 207 ARG A C 1
ATOM 1632 O O . ARG A 1 207 ? 15.447 5.878 -5.411 1.00 85.06 207 ARG A O 1
ATOM 1639 N N . PHE A 1 208 ? 15.869 3.871 -6.333 1.00 84.06 208 PHE A N 1
ATOM 1640 C CA . PHE A 1 208 ? 16.639 4.381 -7.461 1.00 84.06 208 PHE A CA 1
ATOM 1641 C C . PHE A 1 208 ? 15.801 4.434 -8.732 1.00 84.06 208 PHE A C 1
ATOM 1643 O O . PHE A 1 208 ? 14.925 3.605 -8.953 1.00 84.06 208 PHE A O 1
ATOM 1650 N N . GLU A 1 209 ? 16.092 5.405 -9.598 1.00 86.81 209 GLU A N 1
ATOM 1651 C CA . GLU A 1 209 ? 15.453 5.464 -10.915 1.00 86.81 209 GLU A CA 1
ATOM 1652 C C . GLU A 1 209 ? 15.850 4.276 -11.798 1.00 86.81 209 GLU A C 1
ATOM 1654 O O . GLU A 1 209 ? 15.019 3.760 -12.535 1.00 86.81 209 GLU A O 1
ATOM 1659 N N . TYR A 1 210 ? 17.090 3.807 -11.656 1.00 86.69 210 TYR A N 1
ATOM 1660 C CA . TYR A 1 210 ? 17.635 2.607 -12.285 1.00 86.69 210 TYR A CA 1
ATOM 1661 C C . TYR A 1 210 ? 18.573 1.923 -11.291 1.00 86.69 210 TYR A C 1
ATOM 1663 O O . TYR A 1 210 ? 19.221 2.613 -10.499 1.00 86.69 210 TYR A O 1
ATOM 1671 N N . ALA A 1 211 ? 18.732 0.600 -11.370 1.00 81.75 211 ALA A N 1
ATOM 1672 C CA . ALA A 1 211 ? 19.833 -0.048 -10.664 1.00 81.75 211 ALA A CA 1
ATOM 1673 C C . ALA A 1 211 ? 21.199 0.481 -11.152 1.00 81.75 211 ALA A C 1
ATOM 1675 O O . ALA A 1 211 ? 21.353 0.788 -12.345 1.00 81.75 211 ALA A O 1
ATOM 1676 N N . PRO A 1 212 ? 22.217 0.555 -10.268 1.00 75.62 212 PRO A N 1
ATOM 1677 C CA . PRO A 1 212 ? 23.545 1.059 -10.621 1.00 75.62 212 PRO A CA 1
ATOM 1678 C C . PRO A 1 212 ? 24.160 0.391 -11.860 1.00 75.62 212 PRO A C 1
ATOM 1680 O O . PRO A 1 212 ? 24.731 1.089 -12.700 1.00 75.62 212 PRO A O 1
ATOM 1683 N N . LEU A 1 213 ? 23.963 -0.925 -12.016 1.00 80.69 213 LEU A N 1
ATOM 1684 C CA . LEU A 1 213 ? 24.544 -1.745 -13.088 1.00 80.69 213 LEU A CA 1
ATOM 1685 C C . LEU A 1 213 ? 23.556 -2.138 -14.204 1.00 80.69 213 LEU A C 1
ATOM 1687 O O . LEU A 1 213 ? 23.940 -2.837 -15.139 1.00 80.69 213 LEU A O 1
ATOM 1691 N N . ASP A 1 214 ? 22.303 -1.673 -14.164 1.00 83.50 214 ASP A N 1
ATOM 1692 C CA . ASP A 1 214 ? 21.304 -1.989 -15.199 1.00 83.50 214 ASP A CA 1
ATOM 1693 C C . ASP A 1 214 ? 21.381 -0.994 -16.370 1.00 83.50 214 ASP A C 1
ATOM 1695 O O . ASP A 1 214 ? 20.526 -0.126 -16.569 1.00 83.50 214 ASP A O 1
ATOM 1699 N N . SER A 1 215 ? 22.467 -1.090 -17.143 1.00 84.94 215 SER A N 1
ATOM 1700 C CA . SER A 1 215 ? 22.690 -0.247 -18.326 1.00 84.94 215 SER A CA 1
ATOM 1701 C C . SER A 1 215 ? 21.677 -0.520 -19.439 1.00 84.94 215 SER A C 1
ATOM 1703 O O . SER A 1 215 ? 21.328 0.387 -20.191 1.00 84.94 215 SER A O 1
ATOM 1705 N N . SER A 1 216 ? 21.164 -1.749 -19.520 1.00 87.81 216 SER A N 1
ATOM 1706 C CA . SER A 1 216 ? 20.200 -2.161 -20.536 1.00 87.81 216 SER A CA 1
ATOM 1707 C C . SER A 1 216 ? 18.886 -1.391 -20.408 1.00 87.81 216 SER A C 1
ATOM 1709 O O . SER A 1 216 ? 18.463 -0.752 -21.373 1.00 87.81 216 SER A O 1
ATOM 1711 N N . ARG A 1 217 ? 18.275 -1.373 -19.216 1.00 90.94 217 ARG A N 1
ATOM 1712 C CA . ARG A 1 217 ? 17.040 -0.608 -18.988 1.00 90.94 217 ARG A CA 1
ATOM 1713 C C . ARG A 1 217 ? 17.267 0.894 -18.989 1.00 90.94 217 ARG A C 1
ATOM 1715 O O . ARG A 1 217 ? 16.412 1.629 -19.477 1.00 90.94 217 ARG A O 1
ATOM 1722 N N . ARG A 1 218 ? 18.430 1.353 -18.515 1.00 91.12 218 ARG A N 1
ATOM 1723 C CA . ARG A 1 218 ? 18.811 2.772 -18.576 1.00 91.12 218 ARG A CA 1
ATOM 1724 C C . ARG A 1 218 ? 18.843 3.292 -20.011 1.00 91.12 218 ARG A C 1
ATOM 1726 O O . ARG A 1 218 ? 18.244 4.322 -20.294 1.00 91.12 218 ARG A O 1
ATOM 1733 N N . ASN A 1 219 ? 19.490 2.562 -20.917 1.00 91.12 219 ASN A N 1
ATOM 1734 C CA . ASN A 1 219 ? 19.592 2.951 -22.325 1.00 91.12 219 ASN A CA 1
ATOM 1735 C C . ASN A 1 219 ? 18.244 2.866 -23.057 1.00 91.12 219 ASN A C 1
ATOM 1737 O O . ASN A 1 219 ? 18.002 3.641 -23.976 1.00 91.12 219 ASN A O 1
ATOM 1741 N N . ALA A 1 220 ? 17.366 1.951 -22.637 1.00 90.69 220 ALA A N 1
ATOM 1742 C CA . ALA A 1 220 ? 16.019 1.801 -23.183 1.00 90.69 220 ALA A CA 1
ATOM 1743 C C . ALA A 1 220 ? 14.985 2.773 -22.575 1.00 90.69 220 ALA A C 1
ATOM 1745 O O . ALA A 1 220 ? 13.829 2.761 -22.989 1.00 90.69 220 ALA A O 1
ATOM 1746 N N . GLY A 1 221 ? 15.362 3.601 -21.590 1.00 93.50 221 GLY A N 1
ATOM 1747 C CA . GLY A 1 221 ? 14.429 4.512 -20.918 1.00 93.50 221 GLY A CA 1
ATOM 1748 C C . GLY A 1 221 ? 13.349 3.790 -20.102 1.00 93.50 221 GLY A C 1
ATOM 1749 O O . GLY A 1 221 ? 12.203 4.235 -20.061 1.00 93.50 221 GLY A O 1
ATOM 1750 N N . LEU A 1 222 ? 13.701 2.664 -19.474 1.00 94.88 222 LEU A N 1
ATOM 1751 C CA . LEU A 1 222 ? 12.808 1.823 -18.672 1.00 94.88 222 LEU A CA 1
ATOM 1752 C C . LEU A 1 222 ? 13.116 1.989 -17.172 1.00 94.88 222 LEU A C 1
ATOM 1754 O O . LEU A 1 222 ? 13.829 1.158 -16.601 1.00 94.88 222 LEU A O 1
ATOM 1758 N N . PRO A 1 223 ? 12.643 3.068 -16.520 1.00 94.06 223 PRO A N 1
ATOM 1759 C CA . PRO A 1 223 ? 12.943 3.311 -15.116 1.00 94.06 223 PRO A CA 1
ATOM 1760 C C . PRO A 1 223 ? 12.311 2.241 -14.225 1.00 94.06 223 PRO A C 1
ATOM 1762 O O . PRO A 1 223 ? 11.254 1.693 -14.531 1.00 94.06 223 PRO A O 1
ATOM 1765 N N . TRP A 1 224 ? 12.951 1.982 -13.090 1.00 92.06 224 TRP A N 1
ATOM 1766 C CA . TRP A 1 224 ? 12.430 1.135 -12.018 1.00 92.06 224 TRP A CA 1
ATOM 1767 C C . TRP A 1 224 ? 11.422 1.904 -11.169 1.00 92.06 224 TRP A C 1
ATOM 1769 O O . TRP A 1 224 ? 10.364 1.395 -10.811 1.00 92.06 224 TRP A O 1
ATOM 1779 N N . ARG A 1 225 ? 11.736 3.167 -10.875 1.00 92.00 225 ARG A N 1
ATOM 1780 C CA . ARG A 1 225 ? 10.940 4.008 -9.985 1.00 92.00 225 ARG A CA 1
ATOM 1781 C C . ARG A 1 225 ? 9.690 4.544 -10.673 1.00 92.00 225 ARG A C 1
ATOM 1783 O O . ARG A 1 225 ? 9.783 5.191 -11.713 1.00 92.00 225 ARG A O 1
ATOM 1790 N N . SER A 1 226 ? 8.539 4.389 -10.019 1.00 93.38 226 SER A N 1
ATOM 1791 C CA . SER A 1 226 ? 7.251 4.970 -10.424 1.00 93.38 226 SER A CA 1
ATOM 1792 C C . SER A 1 226 ? 6.860 4.632 -11.869 1.00 93.38 226 SER A C 1
ATOM 1794 O O . SER A 1 226 ? 6.271 5.459 -12.572 1.00 93.38 226 SER A O 1
ATOM 1796 N N . SER A 1 227 ? 7.224 3.428 -12.311 1.00 95.50 227 SER A N 1
ATOM 1797 C CA . SER A 1 227 ? 7.126 2.949 -13.691 1.00 95.50 227 SER A CA 1
ATOM 1798 C C . SER A 1 227 ? 5.756 2.342 -14.023 1.00 95.50 227 SER A C 1
ATOM 1800 O O . SER A 1 227 ? 5.357 2.293 -15.196 1.00 95.50 227 SER A O 1
ATOM 1802 N N . VAL A 1 228 ? 5.010 1.951 -12.985 1.00 96.75 228 VAL A N 1
ATOM 1803 C CA . VAL A 1 228 ? 3.649 1.407 -13.049 1.00 96.75 228 VAL A CA 1
ATOM 1804 C C . VAL A 1 228 ? 2.713 2.287 -12.222 1.00 96.75 228 VAL A C 1
ATOM 1806 O O . VAL A 1 228 ? 3.070 2.773 -11.153 1.00 96.75 228 VAL A O 1
ATOM 1809 N N . LYS A 1 229 ? 1.499 2.517 -12.716 1.00 97.88 229 LYS A N 1
ATOM 1810 C CA . LYS A 1 229 ? 0.389 3.080 -11.938 1.00 97.88 229 LYS A CA 1
ATOM 1811 C C . LYS A 1 229 ? -0.519 1.932 -11.512 1.00 97.88 229 LYS A C 1
ATOM 1813 O O . LYS A 1 229 ? -0.773 1.040 -12.320 1.00 97.88 229 LYS A O 1
ATOM 1818 N N . GLU A 1 230 ? -1.018 1.978 -10.286 1.00 97.94 230 GLU A N 1
ATOM 1819 C CA . GLU A 1 230 ? -1.946 0.992 -9.741 1.00 97.94 230 GLU A CA 1
ATOM 1820 C C . GLU A 1 230 ? -3.204 1.691 -9.215 1.00 97.94 230 GLU A C 1
ATOM 1822 O O . GLU A 1 230 ? -3.108 2.610 -8.399 1.00 97.94 230 GLU A O 1
ATOM 1827 N N . LEU A 1 231 ? -4.376 1.230 -9.661 1.00 98.31 231 LEU A N 1
ATOM 1828 C CA . LEU A 1 231 ? -5.648 1.472 -8.985 1.00 98.31 231 LEU A CA 1
ATOM 1829 C C . LEU A 1 231 ? -5.955 0.252 -8.122 1.00 98.31 231 LEU A C 1
ATOM 1831 O O . LEU A 1 231 ? -6.131 -0.844 -8.651 1.00 98.31 231 LEU A O 1
ATOM 1835 N N . MET A 1 232 ? -6.092 0.451 -6.817 1.00 97.50 232 MET A N 1
ATOM 1836 C CA . MET A 1 232 ? -6.498 -0.598 -5.894 1.00 97.50 232 MET A CA 1
ATOM 1837 C C . MET A 1 232 ? -7.811 -0.243 -5.220 1.00 97.50 232 MET A C 1
ATOM 1839 O O . MET A 1 232 ? -7.976 0.870 -4.733 1.00 97.50 232 MET A O 1
ATOM 1843 N N . TYR A 1 233 ? -8.750 -1.179 -5.169 1.00 98.12 233 TYR A N 1
ATOM 1844 C CA . TYR A 1 233 ? -10.016 -0.985 -4.471 1.00 98.12 233 TYR A CA 1
ATOM 1845 C C . TYR A 1 233 ? -10.560 -2.310 -3.960 1.00 98.12 233 TYR A C 1
ATOM 1847 O O . TYR A 1 233 ? -10.257 -3.382 -4.486 1.00 98.12 233 TYR A O 1
ATOM 1855 N N . GLY A 1 234 ? -11.373 -2.241 -2.917 1.00 98.00 234 GLY A N 1
ATOM 1856 C CA . GLY A 1 234 ? -11.920 -3.437 -2.312 1.00 98.00 234 GLY A CA 1
ATOM 1857 C C . GLY A 1 234 ? -12.800 -3.160 -1.112 1.00 98.00 234 GLY A C 1
ATOM 1858 O O . GLY A 1 234 ? -13.104 -2.015 -0.760 1.00 98.00 234 GLY A O 1
ATOM 1859 N N . PHE A 1 235 ? -13.207 -4.254 -0.483 1.00 98.31 235 PHE A N 1
ATOM 1860 C CA . PHE A 1 235 ? -13.934 -4.228 0.767 1.00 98.31 235 PHE A CA 1
ATOM 1861 C C . PHE A 1 235 ? -13.480 -5.348 1.701 1.00 98.31 235 PHE A C 1
ATOM 1863 O O . PHE A 1 235 ? -12.994 -6.399 1.278 1.00 98.31 235 PHE A O 1
ATOM 1870 N N . HIS A 1 236 ? -13.703 -5.126 2.990 1.00 98.31 236 HIS A N 1
ATOM 1871 C CA . HIS A 1 236 ? -13.692 -6.172 3.999 1.00 98.31 236 HIS A CA 1
ATOM 1872 C C . HIS A 1 236 ? -15.003 -6.106 4.778 1.00 98.31 236 HIS A C 1
ATOM 1874 O O . HIS A 1 236 ? -15.305 -5.097 5.408 1.00 98.31 236 HIS A O 1
ATOM 1880 N N . GLY A 1 237 ? -15.810 -7.157 4.693 1.00 97.75 237 GLY A N 1
ATOM 1881 C CA . GLY A 1 237 ? -17.032 -7.308 5.471 1.00 97.75 237 GLY A CA 1
ATOM 1882 C C . GLY A 1 237 ? -16.784 -8.285 6.605 1.00 97.75 237 GLY A C 1
ATOM 1883 O O . GLY A 1 237 ? -16.334 -9.400 6.352 1.00 97.75 237 GLY A O 1
ATOM 1884 N N . ALA A 1 238 ? -17.092 -7.894 7.834 1.00 96.00 238 ALA A N 1
ATOM 1885 C CA . ALA A 1 238 ? -16.951 -8.748 8.999 1.00 96.00 238 ALA A CA 1
ATOM 1886 C C . ALA A 1 238 ? -18.237 -8.786 9.824 1.00 96.00 238 ALA A C 1
ATOM 1888 O O . ALA A 1 238 ? -18.972 -7.800 9.899 1.00 96.00 238 ALA A O 1
ATOM 1889 N N . TYR A 1 239 ? -18.509 -9.928 10.444 1.00 96.44 239 TYR A N 1
ATOM 1890 C CA . TYR A 1 239 ? -19.674 -10.128 11.292 1.00 96.44 239 TYR A CA 1
ATOM 1891 C C . TYR A 1 239 ? -19.275 -10.803 12.600 1.00 96.44 239 TYR A C 1
ATOM 1893 O O . TYR A 1 239 ? -18.668 -11.878 12.596 1.00 96.44 239 TYR A O 1
ATOM 1901 N N . ASP A 1 240 ? -19.651 -10.181 13.713 1.00 95.19 240 ASP A N 1
ATOM 1902 C CA . ASP A 1 240 ? -19.421 -10.717 15.049 1.00 95.19 240 ASP A CA 1
ATOM 1903 C C . ASP A 1 240 ? -20.541 -11.701 15.405 1.00 95.19 240 ASP A C 1
ATOM 1905 O O . ASP A 1 240 ? -21.685 -11.309 15.666 1.00 95.19 240 ASP A O 1
ATOM 1909 N N . LEU A 1 241 ? -20.210 -12.995 15.416 1.00 92.12 241 LEU A N 1
ATOM 1910 C CA . LEU A 1 241 ? -21.152 -14.068 15.750 1.00 92.12 241 LEU A CA 1
ATOM 1911 C C . LEU A 1 241 ? -21.524 -14.032 17.238 1.00 92.12 241 LEU A C 1
ATOM 1913 O O . LEU A 1 241 ? -22.689 -14.174 17.603 1.00 92.12 241 LEU A O 1
ATOM 1917 N N . PHE A 1 242 ? -20.523 -13.829 18.089 1.00 87.38 242 PHE A N 1
ATOM 1918 C CA . PHE A 1 242 ? -20.628 -13.662 19.537 1.00 87.38 242 PHE A CA 1
ATOM 1919 C C . PHE A 1 242 ? -19.429 -12.845 20.023 1.00 87.38 242 PHE A C 1
ATOM 1921 O O . PHE A 1 242 ? -18.517 -12.548 19.248 1.00 87.38 242 PHE A O 1
ATOM 1928 N N . SER A 1 243 ? -19.429 -12.455 21.300 1.00 79.94 243 SER A N 1
ATOM 1929 C CA . SER A 1 243 ? -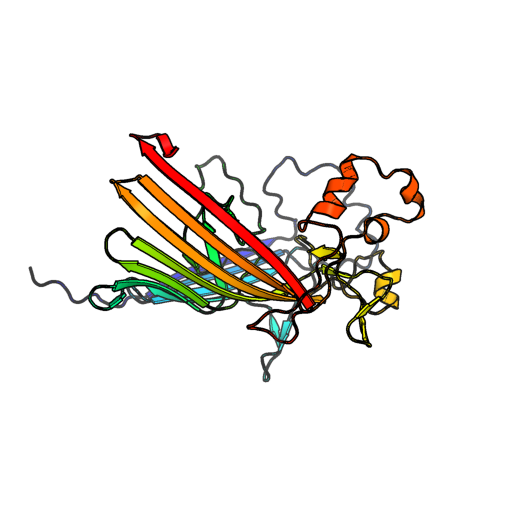18.327 -11.701 21.897 1.00 79.94 243 SER A CA 1
ATOM 1930 C C . SER A 1 243 ? -16.984 -12.355 21.565 1.00 79.94 243 SER A C 1
ATOM 1932 O O . SER A 1 243 ? -16.750 -13.512 21.902 1.00 79.94 243 SER A O 1
ATOM 1934 N N . ALA A 1 244 ? -16.123 -11.594 20.892 1.00 82.88 244 ALA A N 1
ATOM 1935 C CA . ALA A 1 244 ? -14.779 -11.990 20.485 1.00 82.88 244 ALA A CA 1
ATOM 1936 C C . ALA A 1 244 ? -14.660 -13.088 19.407 1.00 82.88 244 ALA A C 1
ATOM 1938 O O . ALA A 1 244 ? -13.555 -13.582 19.196 1.00 82.88 244 ALA A O 1
ATOM 1939 N N . THR A 1 245 ? -15.742 -13.437 18.697 1.00 91.12 245 THR A N 1
ATOM 1940 C CA . THR A 1 245 ? -15.684 -14.295 17.499 1.00 91.12 245 THR A CA 1
ATOM 1941 C C . THR A 1 245 ? -16.238 -13.594 16.273 1.00 91.12 245 THR A C 1
ATOM 1943 O O . THR A 1 245 ? -17.396 -13.175 16.254 1.00 91.12 245 THR A O 1
ATOM 1946 N N . GLN A 1 246 ? -15.418 -13.523 15.232 1.00 93.00 246 GLN A N 1
ATOM 1947 C CA . GLN A 1 246 ? -15.696 -12.799 14.007 1.00 93.00 246 GLN A CA 1
ATOM 1948 C C . GLN A 1 246 ? -15.391 -13.659 12.784 1.00 93.00 246 GLN A C 1
ATOM 1950 O O . GLN A 1 246 ? -14.334 -14.283 12.691 1.00 93.00 246 GLN A O 1
ATOM 1955 N N . VAL A 1 247 ? -16.302 -13.631 11.816 1.00 95.38 247 VAL A N 1
ATOM 1956 C CA . VAL A 1 247 ? -16.055 -14.113 10.455 1.00 95.38 247 VAL A CA 1
ATOM 1957 C C . VAL A 1 247 ? -15.909 -12.916 9.525 1.00 95.38 247 VAL A C 1
ATOM 1959 O O . VAL A 1 247 ? -16.665 -11.951 9.629 1.00 95.38 247 VAL A O 1
ATOM 1962 N N . GLY A 1 248 ? -14.925 -12.966 8.638 1.00 96.25 248 GLY A N 1
ATOM 1963 C CA . GLY A 1 248 ? -14.603 -11.909 7.695 1.00 96.25 248 GLY A CA 1
ATOM 1964 C C . GLY A 1 248 ? -14.474 -12.432 6.271 1.00 96.25 248 GLY A C 1
ATOM 1965 O O . GLY A 1 248 ? -13.951 -13.521 6.033 1.00 96.25 248 GLY A O 1
ATOM 1966 N N . LEU A 1 249 ? -14.943 -11.624 5.328 1.00 97.38 249 LEU A N 1
ATOM 1967 C CA . LEU A 1 249 ? -14.749 -11.783 3.895 1.00 97.38 249 LEU A CA 1
ATOM 1968 C C . LEU A 1 249 ? -14.038 -10.538 3.377 1.00 97.38 249 LEU A C 1
ATOM 1970 O O . LEU A 1 249 ? -14.487 -9.416 3.601 1.00 97.38 249 LEU A O 1
ATOM 1974 N N . THR A 1 250 ? -12.951 -10.741 2.648 1.00 98.06 250 THR A N 1
ATOM 1975 C CA . THR A 1 250 ? -12.195 -9.675 1.994 1.00 98.06 250 THR A CA 1
ATOM 1976 C C . THR A 1 250 ? -12.178 -9.916 0.498 1.00 98.06 250 THR A C 1
ATOM 1978 O O . THR A 1 250 ? -11.916 -11.033 0.051 1.00 98.06 250 THR A O 1
ATOM 1981 N N . TYR A 1 251 ? -12.411 -8.857 -0.264 1.00 97.56 251 TYR A N 1
ATOM 1982 C CA . TYR A 1 251 ? -12.165 -8.817 -1.695 1.00 97.56 251 TYR A CA 1
ATOM 1983 C C . TYR A 1 251 ? -11.411 -7.542 -2.028 1.00 97.56 251 TYR A C 1
ATOM 1985 O O . TYR A 1 251 ? -11.781 -6.464 -1.561 1.00 97.56 251 TYR A O 1
ATOM 1993 N N . TYR A 1 252 ? -10.397 -7.650 -2.873 1.00 97.00 252 TYR A N 1
ATOM 1994 C CA . TYR A 1 252 ? -9.803 -6.482 -3.498 1.00 97.00 252 TYR A CA 1
ATOM 1995 C C . TYR A 1 252 ? -9.240 -6.810 -4.871 1.00 97.00 252 TYR A C 1
ATOM 1997 O O . TYR A 1 252 ? -8.910 -7.957 -5.186 1.00 97.00 252 TYR A O 1
ATOM 2005 N N . GLU A 1 253 ? -9.112 -5.764 -5.674 1.00 95.81 253 GLU A N 1
ATOM 2006 C CA . GLU A 1 253 ? -8.473 -5.803 -6.973 1.00 95.81 253 GLU A CA 1
ATOM 2007 C C . GLU A 1 253 ? -7.410 -4.712 -7.053 1.00 95.81 253 GLU A C 1
ATOM 2009 O O . GLU A 1 253 ? -7.671 -3.559 -6.713 1.00 95.81 253 GLU A O 1
ATOM 2014 N N . SER A 1 254 ? -6.232 -5.102 -7.524 1.00 95.44 254 SER A N 1
ATOM 2015 C CA . SER A 1 254 ? -5.166 -4.218 -7.976 1.00 95.44 254 SER A CA 1
ATOM 2016 C C . SER A 1 254 ? -5.136 -4.240 -9.497 1.00 95.44 254 SER A C 1
ATOM 2018 O O . SER A 1 254 ? -4.807 -5.269 -10.081 1.00 95.44 254 SER A O 1
ATOM 2020 N N . ALA A 1 255 ? -5.486 -3.137 -10.144 1.00 96.94 255 ALA A N 1
ATOM 2021 C CA . ALA A 1 255 ? -5.393 -2.961 -11.589 1.00 96.94 255 ALA A CA 1
ATOM 2022 C C . ALA A 1 255 ? -4.165 -2.113 -11.934 1.00 96.94 255 ALA A C 1
ATOM 2024 O O . ALA A 1 255 ? -3.864 -1.169 -11.208 1.00 96.94 255 ALA A O 1
ATOM 2025 N N . TYR A 1 256 ? -3.484 -2.410 -13.043 1.00 97.00 256 TYR A N 1
ATOM 2026 C CA . TYR A 1 256 ? -2.230 -1.759 -13.442 1.00 97.00 256 TYR A CA 1
ATOM 2027 C C . TYR A 1 256 ? -2.307 -1.185 -14.856 1.00 97.00 256 TYR A C 1
ATOM 2029 O O . TYR A 1 256 ? -2.903 -1.799 -15.739 1.00 97.00 256 TYR A O 1
ATOM 2037 N N . ASN A 1 257 ? -1.633 -0.060 -15.124 1.00 97.06 257 ASN A N 1
ATOM 2038 C CA . ASN A 1 257 ? -1.602 0.552 -16.469 1.00 97.06 257 ASN A CA 1
ATOM 2039 C C . ASN A 1 257 ? -0.691 -0.158 -17.485 1.00 97.06 257 ASN A C 1
ATOM 2041 O O . ASN A 1 257 ? -0.429 0.372 -18.568 1.00 97.06 257 ASN A O 1
ATOM 2045 N N . ARG A 1 258 ? -0.134 -1.311 -17.121 1.00 95.56 258 ARG A N 1
ATOM 2046 C CA . ARG A 1 258 ? 0.760 -2.107 -17.960 1.00 95.56 258 ARG A CA 1
ATOM 2047 C C . ARG A 1 258 ? 0.347 -3.578 -17.897 1.00 95.56 258 ARG A C 1
ATOM 2049 O O . ARG A 1 258 ? -0.141 -4.005 -16.851 1.00 95.56 258 ARG A O 1
ATOM 2056 N N . PRO A 1 259 ? 0.546 -4.352 -18.974 1.00 94.69 259 PRO A N 1
ATOM 2057 C CA . PRO A 1 259 ? 0.401 -5.805 -18.935 1.00 94.69 259 PRO A CA 1
ATOM 2058 C C . PRO A 1 259 ? 1.386 -6.415 -17.926 1.00 94.69 259 PRO A C 1
ATOM 2060 O O . PRO A 1 259 ? 2.496 -5.893 -17.773 1.00 94.69 259 PRO A O 1
ATOM 2063 N N . LEU A 1 260 ? 0.996 -7.492 -17.245 1.00 92.44 260 LEU A N 1
ATOM 2064 C CA . LEU A 1 260 ? 1.818 -8.165 -16.236 1.00 92.44 260 LEU A CA 1
ATOM 2065 C C . LEU A 1 260 ? 2.333 -9.489 -16.794 1.00 92.44 260 LEU A C 1
ATOM 2067 O O . LEU A 1 260 ? 1.553 -10.408 -17.044 1.00 92.44 260 LEU A O 1
ATOM 2071 N N . ARG A 1 261 ? 3.649 -9.579 -17.000 1.00 90.81 261 ARG A N 1
ATOM 2072 C CA . ARG A 1 261 ? 4.302 -10.755 -17.591 1.00 90.81 261 ARG A CA 1
ATOM 2073 C C . ARG A 1 261 ? 5.605 -11.067 -16.854 1.00 90.81 261 ARG A C 1
ATOM 2075 O O . ARG A 1 261 ? 6.655 -10.555 -17.255 1.00 90.81 261 ARG A O 1
ATOM 2082 N N . PRO A 1 262 ? 5.540 -11.870 -15.778 1.00 88.69 262 PRO A N 1
ATOM 2083 C CA . PRO A 1 262 ? 6.727 -12.336 -15.076 1.00 88.69 262 PRO A CA 1
ATOM 2084 C C . PRO A 1 262 ? 7.643 -13.140 -16.004 1.00 88.69 262 PRO A C 1
ATOM 2086 O O . PRO A 1 262 ? 7.203 -14.056 -16.698 1.00 88.69 262 PRO A O 1
ATOM 2089 N N . ASP A 1 263 ? 8.924 -12.788 -16.000 1.00 85.19 263 ASP A N 1
ATOM 2090 C CA . ASP A 1 263 ? 9.982 -13.446 -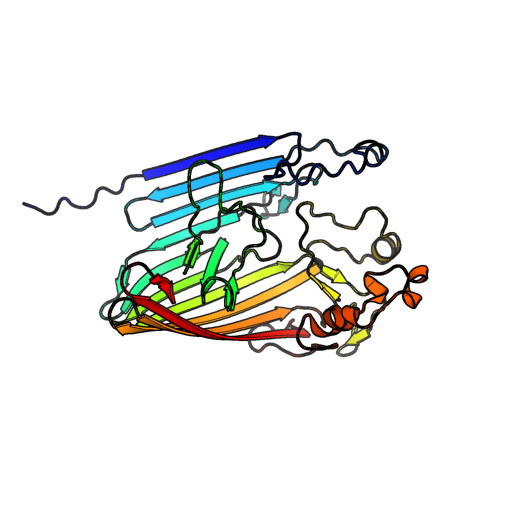16.771 1.00 85.19 263 ASP A CA 1
ATOM 2091 C C . ASP A 1 263 ? 11.289 -13.417 -15.973 1.00 85.19 263 ASP A C 1
ATOM 2093 O O . ASP A 1 263 ? 11.823 -12.357 -15.639 1.00 85.19 263 ASP A O 1
ATOM 2097 N N . ILE A 1 264 ? 11.827 -14.592 -15.675 1.00 82.31 264 ILE A N 1
ATOM 2098 C CA . ILE A 1 264 ? 13.062 -14.728 -14.908 1.00 82.31 264 ILE A CA 1
ATOM 2099 C C . ILE A 1 264 ? 14.285 -14.125 -15.614 1.00 82.31 264 ILE A C 1
ATOM 2101 O O . ILE A 1 264 ? 15.190 -13.612 -14.955 1.00 82.31 264 ILE A O 1
ATOM 2105 N N . LEU A 1 265 ? 14.313 -14.107 -16.950 1.00 84.00 265 LEU A N 1
ATOM 2106 C CA . LEU A 1 265 ? 15.440 -13.569 -17.721 1.00 84.00 265 LEU A CA 1
ATOM 2107 C C . LEU A 1 265 ? 15.539 -12.041 -17.645 1.00 84.00 265 LEU A C 1
ATOM 2109 O O . LEU A 1 265 ? 16.515 -11.443 -18.098 1.00 84.00 265 LEU A O 1
ATOM 2113 N N . GLU A 1 266 ? 14.534 -11.386 -17.075 1.00 86.50 266 GLU A N 1
ATOM 2114 C CA . GLU A 1 266 ? 14.554 -9.953 -16.807 1.00 86.50 266 GLU A CA 1
ATOM 2115 C C . GLU A 1 266 ? 15.242 -9.624 -15.478 1.00 86.50 266 GLU A C 1
ATOM 2117 O O . GLU A 1 266 ? 15.700 -8.495 -15.289 1.00 86.50 266 GLU A O 1
ATOM 2122 N N . ILE A 1 267 ? 15.359 -10.593 -14.571 1.00 82.50 267 ILE A N 1
ATOM 2123 C CA . ILE A 1 267 ? 15.939 -10.396 -13.236 1.00 82.50 267 ILE A CA 1
ATOM 2124 C C . ILE A 1 267 ? 17.249 -11.163 -13.036 1.00 82.50 267 ILE A C 1
ATOM 2126 O O . ILE A 1 267 ? 18.053 -10.776 -12.191 1.00 82.50 267 ILE A O 1
ATOM 2130 N N . VAL A 1 268 ? 17.498 -12.197 -13.841 1.00 78.31 268 VAL A N 1
ATOM 2131 C CA . VAL A 1 268 ? 18.741 -12.976 -13.842 1.00 78.31 268 VAL A CA 1
ATOM 2132 C C . VAL A 1 268 ? 19.630 -12.549 -15.010 1.00 78.31 268 VAL A C 1
ATOM 2134 O O . VAL A 1 268 ? 19.155 -12.175 -16.086 1.00 78.31 268 VAL A O 1
ATOM 2137 N N . ASN A 1 269 ? 20.947 -12.600 -14.813 1.00 74.12 269 ASN A N 1
ATOM 2138 C CA . ASN A 1 269 ? 21.891 -12.404 -15.904 1.00 74.12 269 ASN A CA 1
ATOM 2139 C C . ASN A 1 269 ? 21.757 -13.549 -16.923 1.00 74.12 269 ASN A C 1
ATOM 2141 O O . ASN A 1 269 ? 21.699 -14.717 -16.552 1.00 74.12 269 ASN A O 1
ATOM 2145 N N . GLY A 1 270 ? 21.751 -13.238 -18.221 1.00 71.38 270 GLY A N 1
ATOM 2146 C CA . GLY A 1 270 ? 21.616 -14.249 -19.274 1.00 71.38 270 GLY A CA 1
ATOM 2147 C C . GLY A 1 270 ? 22.709 -15.327 -19.245 1.00 71.38 270 GLY A C 1
ATOM 2148 O O . GLY A 1 270 ? 22.458 -16.443 -19.692 1.00 71.38 270 GLY A O 1
ATOM 2149 N N . SER A 1 271 ? 23.889 -15.034 -18.679 1.00 76.44 271 SER A N 1
ATOM 2150 C CA . SER A 1 271 ? 24.949 -16.030 -18.447 1.00 76.44 271 SER A CA 1
ATOM 2151 C C . SER A 1 271 ? 24.561 -17.118 -17.445 1.00 76.44 271 SER A C 1
ATOM 2153 O O . SER A 1 271 ? 25.065 -18.236 -17.532 1.00 76.44 271 SER A O 1
ATOM 2155 N N . ASP A 1 272 ? 23.648 -16.801 -16.528 1.00 77.19 272 ASP A N 1
ATOM 2156 C CA . ASP A 1 272 ? 23.256 -17.652 -15.404 1.00 77.19 272 ASP A CA 1
ATOM 2157 C C . ASP A 1 272 ? 21.901 -18.330 -15.660 1.00 77.19 272 ASP A C 1
ATOM 2159 O O . ASP A 1 272 ? 21.399 -19.074 -14.823 1.00 77.19 272 ASP A O 1
ATOM 2163 N N . ALA A 1 273 ? 21.325 -18.150 -16.855 1.00 73.44 273 ALA A N 1
ATOM 2164 C CA . ALA A 1 273 ? 20.046 -18.744 -17.243 1.00 73.44 273 ALA A CA 1
ATOM 2165 C C . ALA A 1 273 ? 20.040 -20.285 -17.160 1.00 73.44 273 ALA A C 1
ATOM 2167 O O . ALA A 1 273 ? 18.999 -20.895 -16.938 1.00 73.44 273 ALA A O 1
ATOM 2168 N N . GLY A 1 274 ? 21.202 -20.933 -17.303 1.00 72.19 274 GLY A N 1
ATOM 2169 C CA . GLY A 1 274 ? 21.345 -22.384 -17.134 1.00 72.19 274 GLY A CA 1
ATOM 2170 C C . GLY A 1 274 ? 21.332 -22.867 -15.677 1.00 72.19 274 GLY A C 1
ATOM 2171 O O . GLY A 1 274 ? 21.319 -24.073 -15.449 1.00 72.19 274 GLY A O 1
ATOM 2172 N N . GLN A 1 275 ? 21.359 -21.951 -14.702 1.00 76.12 275 GLN A N 1
ATOM 2173 C CA . GLN A 1 275 ? 21.327 -22.247 -13.263 1.00 76.12 275 GLN A CA 1
ATOM 2174 C C . GLN A 1 275 ? 19.909 -22.180 -12.675 1.00 76.12 275 GLN A C 1
ATOM 2176 O O . GLN A 1 275 ? 19.729 -22.415 -11.482 1.00 76.12 275 GLN A O 1
ATOM 2181 N N . ILE A 1 276 ? 18.911 -21.881 -13.511 1.00 72.25 276 ILE A N 1
ATOM 2182 C CA . ILE A 1 276 ? 17.499 -21.804 -13.134 1.00 72.25 276 ILE A CA 1
ATOM 2183 C C . ILE A 1 276 ? 16.989 -23.215 -12.789 1.00 72.25 276 ILE A C 1
ATOM 2185 O O . ILE A 1 276 ? 17.072 -24.141 -13.600 1.00 72.25 276 ILE A O 1
ATOM 2189 N N . GLY A 1 277 ? 16.478 -23.385 -11.572 1.00 68.12 277 GLY A N 1
ATOM 2190 C CA . GLY A 1 277 ? 15.963 -24.631 -11.013 1.00 68.12 277 GLY A CA 1
ATOM 2191 C C . GLY A 1 277 ? 14.434 -24.677 -10.902 1.00 68.12 277 GLY A C 1
ATOM 2192 O O . GLY A 1 277 ? 13.713 -23.738 -11.220 1.00 68.12 277 GLY A O 1
ATOM 2193 N N . LEU A 1 278 ? 13.903 -25.799 -10.405 1.00 62.75 278 LEU A N 1
ATOM 2194 C CA . LEU A 1 278 ? 12.452 -26.000 -10.233 1.00 62.75 278 LEU A CA 1
ATOM 2195 C C . LEU A 1 278 ? 11.806 -25.038 -9.217 1.00 62.75 278 LEU A C 1
ATOM 2197 O O . LEU A 1 278 ? 10.599 -24.809 -9.284 1.00 62.75 278 LEU A O 1
ATOM 2201 N N . THR A 1 279 ? 12.590 -24.476 -8.294 1.00 60.53 279 THR A N 1
ATOM 2202 C CA . THR A 1 279 ? 12.161 -23.460 -7.316 1.00 60.53 279 THR A CA 1
ATOM 2203 C C . THR A 1 279 ? 11.812 -22.120 -7.968 1.00 60.53 279 THR A C 1
ATOM 2205 O O . THR A 1 279 ? 11.046 -21.348 -7.407 1.00 60.53 279 THR A O 1
ATOM 2208 N N . ASP A 1 280 ? 12.276 -21.875 -9.194 1.00 65.19 280 ASP A N 1
ATOM 2209 C CA . ASP A 1 280 ? 12.012 -20.636 -9.930 1.00 65.19 280 ASP A CA 1
ATOM 2210 C C . ASP A 1 280 ? 10.606 -20.579 -10.553 1.00 65.19 280 ASP A C 1
ATOM 2212 O O . ASP A 1 280 ? 10.162 -19.532 -11.029 1.00 65.19 280 ASP A O 1
ATOM 2216 N N . ASN A 1 281 ? 9.846 -21.681 -10.479 1.00 66.56 281 ASN A N 1
ATOM 2217 C CA . ASN A 1 281 ? 8.410 -21.678 -10.771 1.00 66.56 281 ASN A CA 1
ATOM 2218 C C . ASN A 1 281 ? 7.631 -20.701 -9.875 1.00 66.56 281 ASN A C 1
ATOM 2220 O O . ASN A 1 281 ? 6.544 -20.270 -10.259 1.00 66.56 281 ASN A O 1
ATOM 2224 N N . GLU A 1 282 ? 8.157 -20.332 -8.705 1.00 66.56 282 GLU A N 1
ATOM 2225 C CA . GLU A 1 282 ? 7.536 -19.330 -7.834 1.00 66.56 282 GLU A CA 1
ATOM 2226 C C . GLU A 1 282 ? 7.486 -17.945 -8.493 1.00 66.56 282 GLU A C 1
ATOM 2228 O O . GLU A 1 282 ? 6.488 -17.246 -8.343 1.00 66.56 282 GLU A O 1
ATOM 2233 N N . ILE A 1 283 ? 8.484 -17.585 -9.310 1.00 69.00 283 ILE A N 1
ATOM 2234 C CA . ILE A 1 283 ? 8.527 -16.300 -10.028 1.00 69.00 283 ILE A CA 1
ATOM 2235 C C . ILE A 1 283 ? 7.421 -16.242 -11.087 1.00 69.00 283 ILE A C 1
ATOM 2237 O O . ILE A 1 283 ? 6.653 -15.282 -11.137 1.00 69.00 283 ILE A O 1
ATOM 2241 N N . TYR A 1 284 ? 7.262 -17.308 -11.875 1.00 67.19 284 TYR A N 1
ATOM 2242 C CA . TYR A 1 284 ? 6.188 -17.401 -12.872 1.00 67.19 284 TYR A CA 1
ATOM 2243 C C . TYR A 1 284 ? 4.785 -17.431 -12.255 1.00 67.19 284 TYR A C 1
ATOM 2245 O O . TYR A 1 284 ? 3.811 -17.094 -12.924 1.00 67.19 284 TYR A O 1
ATOM 2253 N N . ASN A 1 285 ? 4.666 -17.832 -10.987 1.00 68.44 285 ASN A N 1
ATOM 2254 C CA . ASN A 1 285 ? 3.392 -17.925 -10.278 1.00 68.44 285 ASN A CA 1
ATOM 2255 C C . ASN A 1 285 ? 3.165 -16.798 -9.259 1.00 68.44 285 ASN A C 1
ATOM 2257 O O . ASN A 1 285 ? 2.094 -16.755 -8.651 1.00 68.44 285 ASN A O 1
ATOM 2261 N N . ALA A 1 286 ? 4.106 -15.858 -9.105 1.00 65.12 286 ALA A N 1
ATOM 2262 C CA . ALA A 1 286 ? 4.065 -14.800 -8.091 1.00 65.12 286 ALA A CA 1
ATOM 2263 C C . ALA A 1 286 ? 2.778 -13.953 -8.148 1.00 65.12 286 ALA A C 1
ATOM 2265 O O . ALA A 1 286 ? 2.309 -13.440 -7.129 1.00 65.12 286 ALA A O 1
ATOM 2266 N N . TYR A 1 287 ? 2.158 -13.867 -9.329 1.00 61.31 287 TYR A N 1
ATOM 2267 C CA . TYR A 1 287 ? 0.924 -13.118 -9.570 1.00 61.31 287 TYR A CA 1
ATOM 2268 C C . TYR A 1 287 ? -0.251 -13.979 -10.066 1.00 61.31 287 TYR A C 1
ATOM 2270 O O . TYR A 1 287 ? -1.198 -13.456 -10.649 1.00 61.31 287 TYR A O 1
ATOM 2278 N N . GLY A 1 288 ? -0.231 -15.289 -9.794 1.00 59.53 288 GLY A N 1
ATOM 2279 C CA . GLY A 1 288 ? -1.315 -16.209 -10.166 1.00 59.53 288 GLY A CA 1
ATOM 2280 C C . GLY A 1 288 ? -1.224 -16.765 -11.591 1.00 59.53 288 GLY A C 1
ATOM 2281 O O . GLY A 1 288 ? -2.190 -17.356 -12.070 1.00 59.53 288 GLY A O 1
ATOM 2282 N N . GLY A 1 289 ? -0.079 -16.589 -12.256 1.00 68.25 289 GLY A N 1
ATOM 2283 C CA . GLY A 1 289 ? 0.235 -17.175 -13.557 1.00 68.25 289 GLY A CA 1
ATOM 2284 C C . GLY A 1 289 ? 1.232 -16.337 -14.370 1.00 68.25 289 GLY A C 1
ATOM 2285 O O . GLY A 1 289 ? 1.556 -15.213 -13.979 1.00 68.25 289 GLY A O 1
ATOM 2286 N N . PRO A 1 290 ? 1.692 -16.862 -15.523 1.00 67.31 290 PRO A N 1
ATOM 2287 C CA . PRO A 1 290 ? 2.756 -16.254 -16.328 1.00 67.31 290 PRO A CA 1
ATOM 2288 C C . PRO A 1 290 ? 2.319 -15.014 -17.126 1.00 67.31 290 PRO A C 1
ATOM 2290 O O . PRO A 1 290 ? 3.163 -14.267 -17.614 1.00 67.31 290 PRO A O 1
ATOM 2293 N N . VAL A 1 291 ? 1.013 -14.790 -17.298 1.00 80.56 291 VAL A N 1
ATOM 2294 C CA . VAL A 1 291 ? 0.459 -13.629 -18.009 1.00 80.56 291 VAL A CA 1
ATOM 2295 C C . VAL A 1 291 ? -0.825 -13.193 -17.312 1.00 80.56 291 VAL A C 1
ATOM 2297 O O . VAL A 1 291 ? -1.741 -13.998 -17.148 1.00 80.56 291 VAL A O 1
ATOM 2300 N N . SER A 1 292 ? -0.904 -11.917 -16.939 1.00 84.94 292 SER A N 1
ATOM 2301 C CA . SER A 1 292 ? -2.149 -11.262 -16.545 1.00 84.94 292 SER A CA 1
ATOM 2302 C C . SER A 1 292 ? -2.361 -10.036 -17.422 1.00 84.94 292 SER A C 1
ATOM 2304 O O . SER A 1 292 ? -1.640 -9.046 -17.313 1.00 84.94 292 SER A O 1
ATOM 2306 N N . ASP A 1 293 ? -3.375 -10.130 -18.278 1.00 89.31 293 ASP A N 1
ATOM 2307 C CA . ASP A 1 293 ? -3.801 -9.103 -19.218 1.00 89.31 293 ASP A CA 1
ATOM 2308 C C . ASP A 1 293 ? -5.320 -8.930 -19.060 1.00 89.31 293 ASP A C 1
ATOM 2310 O O . ASP A 1 293 ? -6.061 -9.911 -18.951 1.00 89.31 293 ASP A O 1
ATOM 2314 N N . GLY A 1 294 ? -5.811 -7.693 -19.040 1.00 88.69 294 GLY A N 1
ATOM 2315 C CA . GLY A 1 294 ? -7.245 -7.438 -18.970 1.00 88.69 294 GLY A CA 1
ATOM 2316 C C . GLY A 1 294 ? -7.621 -6.004 -18.624 1.00 88.69 294 GLY A C 1
ATOM 2317 O O . GLY A 1 294 ? -6.788 -5.200 -18.219 1.00 88.69 294 GLY A O 1
ATOM 2318 N N . SER A 1 295 ? -8.906 -5.698 -18.780 1.00 90.44 295 SER A N 1
ATOM 2319 C CA . SER A 1 295 ? -9.473 -4.370 -18.538 1.00 90.44 295 SER A CA 1
ATOM 2320 C C . SER A 1 295 ? -10.067 -4.238 -17.136 1.00 90.44 295 SER A C 1
ATOM 2322 O O . SER A 1 295 ? -10.579 -5.212 -16.575 1.00 90.44 295 SER A O 1
ATOM 2324 N N . ASN A 1 296 ? -10.110 -3.013 -16.615 1.00 94.38 296 ASN A N 1
ATOM 2325 C CA . ASN A 1 296 ? -10.781 -2.678 -15.361 1.00 94.38 296 ASN A CA 1
ATOM 2326 C C . ASN A 1 296 ? -12.017 -1.785 -15.622 1.00 94.38 296 ASN A C 1
ATOM 2328 O O . ASN A 1 296 ? -11.940 -0.862 -16.430 1.00 94.38 296 ASN A O 1
ATOM 2332 N N . PRO A 1 297 ? -13.156 -2.014 -14.939 1.00 93.19 297 PRO A N 1
ATOM 2333 C CA . PRO A 1 297 ? -14.384 -1.239 -15.158 1.00 93.19 297 PRO A CA 1
ATOM 2334 C C . PRO A 1 297 ? -14.352 0.191 -14.590 1.00 93.19 297 PRO A C 1
ATOM 2336 O O . PRO A 1 297 ? -15.175 1.017 -14.973 1.00 93.19 297 PRO A O 1
ATOM 2339 N N . PHE A 1 298 ? -13.435 0.487 -13.669 1.00 94.50 298 PHE A N 1
ATOM 2340 C CA . PHE A 1 298 ? -13.291 1.783 -12.997 1.00 94.50 298 PHE A CA 1
ATOM 2341 C C . PHE A 1 298 ? -12.095 2.602 -13.506 1.00 94.50 298 PHE A C 1
ATOM 2343 O O . PHE A 1 298 ? -11.993 3.786 -13.192 1.00 94.50 298 PHE A O 1
ATOM 2350 N N . TRP A 1 299 ? -11.204 1.999 -14.297 1.00 97.12 299 TRP A N 1
ATOM 2351 C CA . TRP A 1 299 ? -10.021 2.643 -14.852 1.00 97.12 299 TRP A CA 1
ATOM 2352 C C . TRP A 1 299 ? -9.694 2.121 -16.250 1.00 97.12 299 TRP A C 1
ATOM 2354 O O . TRP A 1 299 ? -9.187 1.015 -16.424 1.00 97.12 299 TRP A O 1
ATOM 2364 N N . SER A 1 300 ? -9.959 2.963 -17.248 1.00 95.25 300 SER A N 1
ATOM 2365 C CA . SER A 1 300 ? -9.792 2.647 -18.670 1.00 95.25 300 SER A CA 1
ATOM 2366 C C . SER A 1 300 ? -8.355 2.349 -19.085 1.00 95.25 300 SER A C 1
ATOM 2368 O O . SER A 1 300 ? -8.155 1.608 -20.040 1.00 95.25 300 SER A O 1
ATOM 2370 N N . ASP A 1 301 ? -7.359 2.908 -18.389 1.00 95.81 301 ASP A N 1
ATOM 2371 C CA . ASP A 1 301 ? -5.951 2.693 -18.748 1.00 95.81 301 ASP A CA 1
ATOM 2372 C C . ASP A 1 301 ? -5.406 1.367 -18.203 1.00 95.81 301 ASP A C 1
ATOM 2374 O O . ASP A 1 301 ? -4.247 1.040 -18.455 1.00 95.81 301 ASP A O 1
ATOM 2378 N N . ALA A 1 302 ? -6.197 0.626 -17.420 1.00 96.56 302 ALA A N 1
ATOM 2379 C CA . ALA A 1 302 ? -5.780 -0.652 -16.874 1.00 96.56 302 ALA A CA 1
ATOM 2380 C C . ALA A 1 302 ? -5.607 -1.693 -17.987 1.00 96.56 302 ALA A C 1
ATOM 2382 O O . ALA A 1 302 ? -6.522 -1.936 -18.773 1.00 96.56 302 ALA A O 1
ATOM 2383 N N . LYS A 1 303 ? -4.435 -2.330 -18.006 1.00 96.00 303 LYS A N 1
ATOM 2384 C CA . LYS A 1 303 ? -4.045 -3.371 -18.967 1.00 96.00 303 LYS A CA 1
ATOM 2385 C C . LYS A 1 303 ? -3.827 -4.732 -18.308 1.00 96.00 303 LYS A C 1
ATOM 2387 O O . LYS A 1 303 ? -3.696 -5.730 -19.009 1.00 96.00 303 LYS A O 1
ATOM 2392 N N . SER A 1 304 ? -3.783 -4.786 -16.978 1.00 94.44 304 SER A N 1
ATOM 2393 C CA . SER A 1 304 ? -3.739 -6.025 -16.198 1.00 94.44 304 SER A CA 1
ATOM 2394 C C . SER A 1 304 ? -4.359 -5.833 -14.818 1.00 94.44 304 SER A C 1
ATOM 2396 O O . SER A 1 304 ? -4.585 -4.701 -14.377 1.00 94.44 304 SER A O 1
ATOM 2398 N N . PHE A 1 305 ? -4.636 -6.938 -14.123 1.00 93.25 305 PHE A N 1
ATOM 2399 C CA . PHE A 1 305 ? -5.125 -6.900 -12.749 1.00 93.25 305 PHE A CA 1
ATOM 2400 C C . PHE A 1 305 ? -4.727 -8.136 -11.935 1.00 93.25 305 PHE A C 1
ATOM 2402 O O . PHE A 1 305 ? -4.456 -9.214 -12.464 1.00 93.25 305 PHE A O 1
ATOM 2409 N N . ARG A 1 306 ? -4.766 -7.991 -10.612 1.00 91.25 306 ARG A N 1
ATOM 2410 C CA . ARG A 1 306 ? -4.711 -9.071 -9.628 1.00 91.25 306 ARG A CA 1
ATOM 2411 C C . ARG A 1 306 ? -5.916 -8.948 -8.708 1.00 91.25 306 ARG A C 1
ATOM 2413 O O . ARG A 1 306 ? -6.151 -7.888 -8.137 1.00 91.25 306 ARG A O 1
ATOM 2420 N N . ARG A 1 307 ? -6.649 -10.045 -8.529 1.00 92.25 307 ARG A N 1
ATOM 2421 C CA . ARG A 1 307 ? -7.772 -10.137 -7.587 1.00 92.25 307 ARG A CA 1
ATOM 2422 C C . ARG A 1 307 ? -7.404 -11.038 -6.429 1.00 92.25 307 ARG A C 1
ATOM 2424 O O . ARG A 1 307 ? -6.776 -12.076 -6.632 1.00 92.25 307 ARG A O 1
ATOM 2431 N N . VAL A 1 308 ? -7.838 -10.667 -5.236 1.00 93.31 308 VAL A N 1
ATOM 2432 C CA . VAL A 1 308 ? -7.678 -11.489 -4.041 1.00 93.31 308 VAL A CA 1
ATOM 2433 C C . VAL A 1 308 ? -9.020 -11.622 -3.350 1.00 93.31 308 VAL A C 1
ATOM 2435 O O . VAL A 1 308 ? -9.750 -10.649 -3.163 1.00 93.31 308 VAL A O 1
ATOM 2438 N N . TYR A 1 309 ? -9.319 -12.858 -2.973 1.00 95.12 309 TYR A N 1
ATOM 2439 C CA . TYR A 1 309 ? -10.469 -13.236 -2.172 1.00 95.12 309 TYR A CA 1
ATOM 2440 C C . TYR A 1 309 ? -9.928 -13.908 -0.921 1.00 95.12 309 TYR A C 1
ATOM 2442 O O . TYR A 1 309 ? -9.112 -14.825 -1.016 1.00 95.12 309 TYR A O 1
ATOM 2450 N N . GLY A 1 310 ? -10.366 -13.457 0.246 1.00 95.88 310 GLY A N 1
ATOM 2451 C CA . GLY A 1 310 ? -9.929 -14.029 1.509 1.00 95.88 310 GLY A CA 1
ATOM 2452 C C . GLY A 1 310 ? -11.087 -14.227 2.461 1.00 95.88 310 GLY A C 1
ATOM 2453 O O . GLY A 1 310 ? -11.937 -13.352 2.613 1.00 95.88 310 GLY A O 1
ATOM 2454 N N . LEU A 1 311 ? -11.090 -15.378 3.117 1.00 95.62 311 LEU A N 1
ATOM 2455 C CA . LEU A 1 311 ? -11.964 -15.680 4.238 1.00 95.62 311 LEU A CA 1
ATOM 2456 C C . LEU A 1 311 ? -11.107 -15.754 5.492 1.00 95.62 311 LEU A C 1
ATOM 2458 O O . LEU A 1 311 ? -10.041 -16.367 5.483 1.00 95.62 311 LEU A O 1
ATOM 2462 N N . ASN A 1 312 ? -11.575 -15.141 6.570 1.00 92.88 312 ASN A N 1
ATOM 2463 C CA . ASN A 1 312 ? -10.927 -15.240 7.866 1.00 92.88 312 ASN A CA 1
ATOM 2464 C C . ASN A 1 312 ? -11.954 -15.527 8.954 1.00 92.88 312 ASN A C 1
ATOM 2466 O O . ASN A 1 312 ? -13.067 -15.009 8.941 1.00 92.88 312 ASN A O 1
ATOM 2470 N N . LEU A 1 313 ? -11.545 -16.339 9.916 1.00 93.12 313 LEU A N 1
ATOM 2471 C CA . LEU A 1 313 ? -12.247 -16.572 11.165 1.00 93.12 313 LEU A CA 1
ATOM 2472 C C . LEU A 1 313 ? -11.276 -16.187 12.275 1.00 93.12 313 LEU A C 1
ATOM 2474 O O . LEU A 1 313 ? -10.095 -16.508 12.185 1.00 93.12 313 LEU A O 1
ATOM 2478 N N . GLN A 1 314 ? -11.768 -15.479 13.279 1.00 88.56 314 GLN A N 1
ATOM 2479 C CA . GLN A 1 314 ? -11.016 -15.187 14.488 1.00 88.56 314 GLN A CA 1
ATOM 2480 C C . GLN A 1 314 ? -11.917 -15.435 15.689 1.00 88.56 314 GLN A C 1
ATOM 2482 O O . GLN A 1 314 ? -13.059 -14.982 15.694 1.00 88.56 314 GLN A O 1
ATOM 2487 N N . SER A 1 315 ? -11.407 -16.111 16.711 1.00 89.06 315 SER A N 1
ATOM 2488 C CA . SER A 1 315 ? -12.090 -16.336 17.981 1.00 89.06 315 SER A CA 1
ATOM 2489 C C . SER A 1 315 ? -11.119 -16.121 19.132 1.00 89.06 315 SE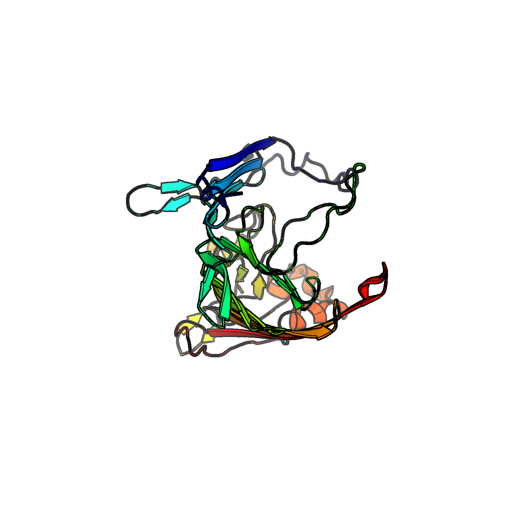R A C 1
ATOM 2491 O O . SER A 1 315 ? -10.017 -16.657 19.131 1.00 89.06 315 SER A O 1
ATOM 2493 N N . ILE A 1 316 ? -11.523 -15.370 20.151 1.00 85.56 316 ILE A N 1
ATOM 2494 C CA . ILE A 1 316 ? -10.770 -15.282 21.403 1.00 85.56 316 ILE A CA 1
ATOM 2495 C C . ILE A 1 316 ? -11.507 -16.094 22.456 1.00 85.56 316 ILE A C 1
ATOM 2497 O O . ILE A 1 316 ? -12.657 -15.806 22.784 1.00 85.56 316 ILE A O 1
ATOM 2501 N N . TYR A 1 317 ? -10.825 -17.099 22.992 1.00 83.75 317 TYR A N 1
ATOM 2502 C CA . TYR A 1 317 ? -11.287 -17.880 24.128 1.00 83.75 317 TYR A CA 1
ATOM 2503 C C . TYR A 1 317 ? -10.320 -17.658 25.291 1.00 83.75 317 TYR A C 1
ATOM 2505 O O . TYR A 1 317 ? -9.138 -17.992 25.200 1.00 83.75 317 TYR A O 1
ATOM 2513 N N . GLU A 1 318 ? -10.815 -17.048 26.370 1.00 84.62 318 GLU A N 1
ATOM 2514 C CA . GLU A 1 318 ? -10.002 -16.604 27.508 1.00 84.62 318 GLU A CA 1
ATOM 2515 C C . GLU A 1 318 ? -8.833 -15.704 27.057 1.00 84.62 318 GLU A C 1
ATOM 2517 O O . GLU A 1 318 ? -9.055 -14.584 26.599 1.00 84.62 318 GLU A O 1
ATOM 2522 N N . ASN A 1 319 ? -7.594 -16.191 27.161 1.00 80.56 319 ASN A N 1
ATOM 2523 C CA . ASN A 1 319 ? -6.379 -15.475 26.767 1.00 80.56 319 ASN A CA 1
ATOM 2524 C C . ASN A 1 319 ? -5.764 -16.015 25.464 1.00 80.56 319 ASN A C 1
ATOM 2526 O O . ASN A 1 319 ? -4.629 -15.668 25.131 1.00 80.56 319 ASN A O 1
ATOM 2530 N N . VAL A 1 320 ? -6.484 -16.877 24.740 1.00 78.31 320 VAL A N 1
ATOM 2531 C CA . VAL A 1 320 ? -6.018 -17.519 23.507 1.00 78.31 320 VAL A CA 1
ATOM 2532 C C . VAL A 1 320 ? -6.769 -16.941 22.314 1.00 78.31 320 VAL A C 1
ATOM 2534 O O . VAL A 1 320 ? -7.997 -16.922 22.296 1.00 78.31 320 VAL A O 1
ATOM 2537 N N . ALA A 1 321 ? -6.019 -16.483 21.312 1.00 76.00 321 ALA A N 1
ATOM 2538 C CA . ALA A 1 321 ? -6.554 -16.106 20.009 1.00 76.00 321 ALA A CA 1
ATOM 2539 C C . ALA A 1 321 ? -6.384 -17.278 19.033 1.00 76.00 321 ALA A C 1
ATOM 2541 O O . ALA A 1 321 ? -5.273 -17.791 18.879 1.00 76.00 321 ALA A O 1
ATOM 2542 N N . LEU A 1 322 ? -7.491 -17.678 18.414 1.00 72.06 322 LEU A N 1
ATOM 2543 C CA . LEU A 1 322 ? -7.615 -18.697 17.375 1.00 72.06 322 LEU A CA 1
ATOM 2544 C C . LEU A 1 322 ? -8.040 -18.033 16.066 1.00 72.06 322 LEU A C 1
ATOM 2546 O O . LEU A 1 322 ? -8.864 -17.088 16.127 1.00 72.06 322 LEU A O 1
#

Secondary structure (DSSP, 8-state):
---------EEEEEEEEEESS---S-TT------TTSSSSS----PPEEEEEEEEEETTTEEEEEEEEE-TT----EEE-SS-EEE--EEEEEEEEEEETTEEEEEEEEEEEEEEEGGGTSEE-------SB-SS-BPPPP-EEEE--SS--TT-EEEEEEEEEETTEEEEEEEEEEEE-EEEPSS-EEETTEEE--EEEE---SS--SS-TT-HHHHHTT--STT-EEEEEEEEEEEEEEETTEEEEEEEEEEEESS-B---GGGTS-GGGGGG--GGGHHHHHTTSSS-B----SS-TT--EEEEEEEEEEEEEETTEE-

Sequence (322 aa):
FEEAAPTREFHGTLLTRMSNTPFLTEEGDVTSASIGDLADVGANDYPDVYTRLIGSWGPDLKFGVSHWRSLGEPSLTSDIGFAKVPDLKVYLGLENRKLGPVDLRKLYLGNYTIAFGQGVVMENTDFFTPRKSGFGFRKRYLGLAGDNSRTREFKFTGAAAELGYKNAHLFLFGAFDKRDAILNRTPILFDGEEIHPFNQLIVLDQRFEYAPLDSSRRNAGLPWRSSVKELMYGFHGAYDLFSATQVGLTYYESAYNRPLRPDILEIVNGSDAGQIGLTDNEIYNAYGGPVSDGSNPFWSDAKSFRRVYGLNLQSIYENVAL

pLDDT: mean 84.35, std 16.3, range [33.69, 98.69]

Radius of gyration: 22.36 Å; chains: 1; bounding box: 63×52×68 Å